Protein AF-A0A497RHD8-F1 (afdb_monomer_lite)

Sequence (273 aa):
MISQTGIVAVPSSADAWTTINTFTVPADVKRISKVKFSIAADFGTSATSIRVAPIFRLLGSGLLEQSPHEYLGNFGGLSAVTAGAGVVQDNVIEYDVDIPVQTGGTIDAQVNTLDEAITAGTVRCELEFDEEAPKAKNSMSQYTDAALDTTADRWSTIGTVTVPRAGEGKSPSRIRELVIGVAPDQGTSAVSLRVGARVRLSGSGLTRSGALEFLAASAGNEIVTDGVLVYSNLTKKHKVNIPVNAGGQILIEQRVDVETPTAGTIAAGLLYE

Secondary structure (DSSP, 8-state):
-EEEEEEEE--SSTT--EEEEEEEPPTT--EEEEEEEEEEE---SS---EEE-EEEEEESTTB-SPSPBEEE---EEEPPP-TT--------EEEEEEEEB-TT-EEEEEEEESS---SSEEEEEEEEEESSPPPSS---EEEEEEEPPSSBT--EEEEEEEPPPPSSSPPP-EEEEEEEEEEEPPPSS------EEEEEEESTTBSSSS-EEEE---------STT-------EEEEEEEEEB-TT-EEEEEEEEEES--SSEEEEEEEEE-

Foldseek 3Di:
DDKDKFKDKFDQDAPDKDWRDKDAAAPLFWWFFKKKKWKFADADQDFDKAWFWKKKAKDWDFFPFDDDAIDTDFGKIDTHDHPPDDDRPRRMDMDGFQTTTDHRIIMTMIMHTHPDRRNTIMMMMMTDTDNDHRDQWHFYKDKFKDKADLDAPDKDFSDKDFQADDDVGDGFFWFFKKKKAKTFDDDPDDDFAFWKKKKKKDWQFFPDDDIDIDTWQTFDGDDPDPSTGDMDRRMDMDGDGTTGDHRIMITMIMHTHDGRGPIIMMMMMTTTD

Radius of gyration: 18.91 Å; chains: 1; bounding box: 46×52×47 Å

Structure (mmCIF, N/CA/C/O backbone):
data_AF-A0A497RHD8-F1
#
_entry.id   AF-A0A497RHD8-F1
#
loop_
_atom_site.group_PDB
_atom_site.id
_atom_site.type_symbol
_atom_site.label_atom_id
_atom_site.label_alt_id
_atom_site.label_comp_id
_atom_site.label_asym_id
_atom_site.label_entity_id
_atom_site.label_seq_id
_atom_site.pdbx_PDB_ins_code
_atom_site.Cartn_x
_atom_site.Cartn_y
_atom_site.Cartn_z
_atom_site.occupancy
_atom_site.B_iso_or_equiv
_atom_site.auth_seq_id
_atom_site.auth_comp_id
_atom_site.auth_asym_id
_atom_site.auth_atom_id
_atom_site.pdbx_PDB_model_num
ATOM 1 N N . MET A 1 1 ? -1.098 -11.907 21.955 1.00 83.38 1 MET A N 1
ATOM 2 C CA . MET A 1 1 ? -0.810 -11.666 20.524 1.00 83.38 1 MET A CA 1
ATOM 3 C C . MET A 1 1 ? -1.102 -12.952 19.776 1.00 83.38 1 MET A C 1
ATOM 5 O O . MET A 1 1 ? -0.588 -13.991 20.174 1.00 83.38 1 MET A O 1
ATOM 9 N N . ILE A 1 2 ? -1.968 -12.890 18.768 1.00 92.62 2 ILE A N 1
ATOM 10 C CA . ILE A 1 2 ? -2.383 -14.026 17.934 1.00 92.62 2 ILE A CA 1
ATOM 11 C C . ILE A 1 2 ? -1.920 -13.731 16.508 1.00 92.62 2 ILE A C 1
ATOM 13 O O . ILE A 1 2 ? -2.148 -12.629 16.031 1.00 92.62 2 ILE A O 1
ATOM 17 N N . SER A 1 3 ? -1.287 -14.684 15.826 1.00 94.38 3 SER A N 1
ATOM 18 C CA . SER A 1 3 ? -0.874 -14.527 14.425 1.00 94.38 3 SER A CA 1
ATOM 19 C C . SER A 1 3 ? -1.603 -15.540 13.549 1.00 94.38 3 SER A C 1
ATOM 21 O O . SER A 1 3 ? -1.718 -16.712 13.915 1.00 94.38 3 SER A O 1
ATOM 23 N N . GLN A 1 4 ? -2.120 -15.086 12.408 1.00 96.12 4 GLN A N 1
ATOM 24 C CA . GLN A 1 4 ? -2.689 -15.942 11.369 1.00 96.12 4 GLN A CA 1
ATOM 25 C C . GLN A 1 4 ? -1.929 -15.730 10.064 1.00 96.12 4 GLN A C 1
ATOM 27 O O . GLN A 1 4 ? -1.615 -14.600 9.701 1.00 96.12 4 GLN A O 1
ATOM 32 N N . THR A 1 5 ? -1.648 -16.816 9.344 1.00 95.25 5 THR A N 1
ATOM 33 C CA . THR A 1 5 ? -0.918 -16.787 8.070 1.00 95.25 5 THR A CA 1
ATOM 34 C C . THR A 1 5 ? -1.742 -17.437 6.966 1.00 95.25 5 THR A C 1
ATOM 36 O O . THR A 1 5 ? -2.296 -18.517 7.152 1.00 95.25 5 THR A O 1
ATOM 39 N N . GLY A 1 6 ? -1.807 -16.768 5.821 1.00 92.56 6 GLY A N 1
ATOM 40 C CA . GLY A 1 6 ? -2.361 -17.270 4.572 1.00 92.56 6 GLY A CA 1
ATOM 41 C C . GLY A 1 6 ? -1.262 -17.377 3.522 1.00 92.56 6 GLY A C 1
ATOM 42 O O . GLY A 1 6 ? -0.376 -16.521 3.475 1.00 92.56 6 GLY A O 1
ATOM 43 N N . ILE A 1 7 ? -1.312 -18.425 2.702 1.00 89.94 7 ILE A N 1
ATOM 44 C CA . ILE A 1 7 ? -0.356 -18.665 1.618 1.00 89.94 7 ILE A CA 1
ATOM 45 C C . ILE A 1 7 ? -1.139 -19.103 0.383 1.00 89.94 7 ILE A C 1
ATOM 47 O O . ILE A 1 7 ? -1.980 -19.997 0.474 1.00 89.94 7 ILE A O 1
ATOM 51 N N . VAL A 1 8 ? -0.842 -18.495 -0.761 1.00 87.50 8 VAL A N 1
ATOM 52 C CA . VAL A 1 8 ? -1.426 -18.845 -2.061 1.00 87.50 8 VAL A CA 1
ATOM 53 C C . VAL A 1 8 ? -0.346 -18.853 -3.138 1.00 87.50 8 VAL A C 1
ATOM 55 O O . VAL A 1 8 ? 0.722 -18.269 -2.952 1.00 87.50 8 VAL A O 1
ATOM 58 N N . ALA A 1 9 ? -0.631 -19.477 -4.278 1.00 81.94 9 ALA A N 1
ATOM 59 C CA . ALA A 1 9 ? 0.154 -19.256 -5.486 1.00 81.94 9 ALA A CA 1
ATOM 60 C C . ALA A 1 9 ? 0.017 -17.798 -5.970 1.00 81.94 9 ALA A C 1
ATOM 62 O O . ALA A 1 9 ? -1.058 -17.207 -5.852 1.00 81.94 9 ALA A O 1
ATOM 63 N N . VAL A 1 10 ? 1.086 -17.213 -6.516 1.00 74.31 10 VAL A N 1
ATOM 64 C CA . VAL A 1 10 ? 1.047 -15.845 -7.069 1.00 74.31 10 VAL A CA 1
ATOM 65 C C . VAL A 1 10 ? -0.015 -15.739 -8.183 1.00 74.31 10 VAL A C 1
ATOM 67 O O . VAL A 1 10 ? -0.203 -16.708 -8.922 1.00 74.31 10 VAL A O 1
ATOM 70 N N . PRO A 1 11 ? -0.705 -14.585 -8.334 1.00 73.38 11 PRO A N 1
ATOM 71 C CA . PRO A 1 11 ? -1.545 -14.296 -9.493 1.00 73.38 11 PRO A CA 1
ATOM 72 C C . PRO A 1 11 ? -0.923 -14.709 -10.834 1.00 73.38 11 PRO A C 1
ATOM 74 O O . PRO A 1 11 ? 0.201 -14.330 -11.162 1.00 73.38 11 PRO A O 1
ATOM 77 N N . SER A 1 12 ? -1.702 -15.423 -11.650 1.00 70.00 12 SER A N 1
ATOM 78 C CA . SER A 1 12 ? -1.296 -15.864 -12.993 1.00 70.00 12 SER A CA 1
ATOM 79 C C . SER A 1 12 ? -1.375 -14.765 -14.061 1.00 70.00 12 SER A C 1
ATOM 81 O O . SER A 1 12 ? -1.092 -15.021 -15.228 1.00 70.00 12 SER A O 1
ATOM 83 N N . SER A 1 13 ? -1.809 -13.559 -13.694 1.00 77.44 13 SER A N 1
ATOM 84 C CA . SER A 1 13 ? -1.923 -12.400 -14.579 1.00 77.44 13 SER A CA 1
ATOM 85 C C . SER A 1 13 ? -1.585 -11.126 -13.814 1.00 77.44 13 SER A C 1
ATOM 87 O O . SER A 1 13 ? -2.033 -10.969 -12.677 1.00 77.44 13 SER A O 1
ATOM 89 N N . ALA A 1 14 ? -0.849 -10.221 -14.460 1.00 80.00 14 ALA A N 1
ATOM 90 C CA . ALA A 1 14 ? -0.673 -8.862 -13.966 1.00 80.00 14 ALA A CA 1
ATOM 91 C C . ALA A 1 14 ? -2.019 -8.119 -13.921 1.00 80.00 14 ALA A C 1
ATOM 93 O O . ALA A 1 14 ? -2.972 -8.496 -14.611 1.00 80.00 14 ALA A O 1
ATOM 94 N N . ASP A 1 15 ? -2.093 -7.090 -13.084 1.00 83.88 15 ASP A N 1
ATOM 95 C CA . ASP A 1 15 ? -3.253 -6.211 -12.901 1.00 83.88 15 ASP A CA 1
ATOM 96 C C . ASP A 1 15 ? -4.555 -6.922 -12.491 1.00 83.88 15 ASP A C 1
ATOM 98 O O . ASP A 1 15 ? -5.664 -6.429 -12.719 1.00 83.88 15 ASP A O 1
ATOM 102 N N . ALA A 1 16 ? -4.437 -8.079 -11.835 1.00 85.31 16 ALA A N 1
ATOM 103 C CA . ALA A 1 16 ? -5.561 -8.852 -11.333 1.00 85.31 16 ALA A CA 1
ATOM 104 C C . ALA A 1 16 ? -5.440 -9.134 -9.831 1.00 85.31 16 ALA A C 1
ATOM 106 O O . ALA A 1 16 ? -4.477 -9.732 -9.347 1.00 85.31 16 ALA A O 1
ATOM 107 N N . TRP A 1 17 ? -6.487 -8.772 -9.089 1.00 90.12 17 TRP A N 1
ATOM 108 C CA . TRP A 1 17 ? -6.595 -9.103 -7.672 1.00 90.12 17 TRP A CA 1
ATOM 109 C C . TRP A 1 17 ? -6.857 -10.595 -7.470 1.00 90.12 17 TRP A C 1
ATOM 111 O O . TRP A 1 17 ? -7.861 -11.130 -7.938 1.00 90.12 17 TRP A O 1
ATOM 121 N N . THR A 1 18 ? -5.989 -11.239 -6.697 1.00 90.12 18 THR A N 1
ATOM 122 C CA . THR A 1 18 ? -6.115 -12.635 -6.270 1.00 90.12 18 THR A CA 1
ATOM 123 C C . THR A 1 18 ? -6.234 -12.697 -4.755 1.00 90.12 18 THR A C 1
ATOM 125 O O . THR A 1 18 ? -5.473 -12.044 -4.040 1.00 90.12 18 THR A O 1
ATOM 128 N N . THR A 1 19 ? -7.178 -13.484 -4.243 1.00 93.31 19 THR A N 1
ATOM 129 C CA . THR A 1 19 ? -7.301 -13.717 -2.800 1.00 93.31 19 THR A CA 1
ATOM 130 C C . THR A 1 19 ? -6.167 -14.613 -2.310 1.00 93.31 19 THR A C 1
ATOM 132 O O . THR A 1 19 ? -5.992 -15.722 -2.804 1.00 93.31 19 THR A O 1
ATOM 135 N N . ILE A 1 20 ? -5.423 -14.131 -1.314 1.00 93.31 20 ILE A N 1
ATOM 136 C CA . ILE A 1 20 ? -4.393 -14.885 -0.593 1.00 93.31 20 ILE A CA 1
ATOM 137 C C . ILE A 1 20 ? -5.052 -15.838 0.393 1.00 93.31 20 ILE A C 1
ATOM 139 O O . ILE A 1 20 ? -4.749 -17.025 0.424 1.00 93.31 20 ILE A O 1
ATOM 143 N N . ASN A 1 21 ? -5.934 -15.295 1.230 1.00 95.88 21 ASN A N 1
ATOM 144 C CA . ASN A 1 21 ? -6.685 -16.046 2.221 1.00 95.88 21 ASN A CA 1
ATOM 145 C C . ASN A 1 21 ? -7.861 -15.213 2.742 1.00 95.88 21 ASN A C 1
ATOM 147 O O . ASN A 1 21 ? -7.828 -13.981 2.688 1.00 95.88 21 ASN A O 1
ATOM 151 N N . THR A 1 22 ? -8.841 -15.901 3.320 1.00 96.56 22 THR A N 1
ATOM 152 C CA . THR A 1 22 ? -9.890 -15.302 4.144 1.00 96.56 22 THR A CA 1
ATOM 153 C C . THR A 1 22 ? -9.617 -15.657 5.601 1.00 96.56 22 THR A C 1
ATOM 155 O O . THR A 1 22 ? -9.716 -16.811 6.019 1.00 96.56 22 THR A O 1
ATOM 158 N N . PHE A 1 23 ? -9.255 -14.655 6.389 1.00 96.50 23 PHE A N 1
ATOM 159 C CA . PHE A 1 23 ? -8.988 -14.778 7.814 1.00 96.50 23 PHE A CA 1
ATOM 160 C C . PHE A 1 23 ? -10.274 -14.581 8.613 1.00 96.50 23 PHE A C 1
ATOM 162 O O . PHE A 1 23 ? -11.086 -13.716 8.294 1.00 96.50 23 PHE A O 1
ATOM 169 N N . THR A 1 24 ? -10.455 -15.359 9.678 1.00 97.00 24 THR A N 1
ATOM 170 C CA . THR A 1 24 ? -11.535 -15.125 10.648 1.00 97.00 24 THR A CA 1
ATOM 171 C C . THR A 1 24 ? -10.953 -14.407 11.852 1.00 97.00 24 THR A C 1
ATOM 173 O O . THR A 1 24 ? -9.987 -14.900 12.441 1.00 97.00 24 THR A O 1
ATOM 176 N N . VAL A 1 25 ? -11.543 -13.271 12.232 1.00 96.38 25 VAL A N 1
ATOM 177 C CA . VAL A 1 25 ? -11.104 -12.500 13.400 1.00 96.38 25 VAL A CA 1
ATOM 178 C C . VAL A 1 25 ? -11.300 -13.352 14.663 1.00 96.38 25 VAL A C 1
ATOM 180 O O . VAL A 1 25 ? -12.443 -13.724 14.959 1.00 96.38 25 VAL A O 1
ATOM 183 N N . PRO A 1 26 ? -10.220 -13.671 15.407 1.00 94.94 26 PRO A N 1
ATOM 184 C CA . PRO A 1 26 ? -10.304 -14.464 16.630 1.00 94.94 26 PRO A CA 1
ATOM 185 C C . PRO A 1 26 ? -11.241 -13.871 17.692 1.00 94.94 26 PRO A C 1
ATOM 187 O O . PRO A 1 26 ? -11.591 -12.688 17.667 1.00 94.94 26 PRO A O 1
ATOM 190 N N . ALA A 1 27 ? -11.611 -14.694 18.673 1.00 93.81 27 ALA A N 1
ATOM 191 C CA . ALA A 1 27 ? -12.204 -14.191 19.908 1.00 93.81 27 ALA A CA 1
ATOM 192 C C . ALA A 1 27 ? -11.210 -13.294 20.667 1.00 93.81 27 ALA A C 1
ATOM 194 O O . ALA A 1 27 ? -9.997 -13.438 20.514 1.00 93.81 27 ALA A O 1
ATOM 195 N N . ASP A 1 28 ? -11.743 -12.369 21.466 1.00 90.62 28 ASP A N 1
ATOM 196 C CA . ASP A 1 28 ? -11.016 -11.524 22.427 1.00 90.62 28 ASP A CA 1
ATOM 197 C C . ASP A 1 28 ? -9.972 -10.541 21.854 1.00 90.62 28 ASP A C 1
ATOM 199 O O . ASP A 1 28 ? -9.417 -9.732 22.599 1.00 90.62 28 ASP A O 1
ATOM 203 N N . VAL A 1 29 ? -9.759 -10.509 20.535 1.00 94.56 29 VAL A N 1
ATOM 204 C CA . VAL A 1 29 ? -8.912 -9.499 19.880 1.00 94.56 29 VAL A CA 1
ATOM 205 C C . VAL A 1 29 ? -9.701 -8.239 19.537 1.00 94.56 29 VAL A C 1
ATOM 207 O O . VAL A 1 29 ? -10.896 -8.292 19.249 1.00 94.56 29 VAL A O 1
ATOM 210 N N . LYS A 1 30 ? -9.021 -7.091 19.542 1.00 93.12 30 LYS A N 1
ATOM 211 C CA . LYS A 1 30 ? -9.637 -5.779 19.277 1.00 93.12 30 LYS A CA 1
ATOM 212 C C . LYS A 1 30 ? -9.058 -5.063 18.067 1.00 93.12 30 LYS A C 1
ATOM 214 O O . LYS A 1 30 ? -9.717 -4.176 17.521 1.00 93.12 30 LYS A O 1
ATOM 219 N N . ARG A 1 31 ? -7.852 -5.437 17.632 1.00 93.94 31 ARG A N 1
ATOM 220 C CA . ARG A 1 31 ? -7.208 -4.844 16.458 1.00 93.94 31 ARG A CA 1
ATOM 221 C C . ARG A 1 31 ? -6.256 -5.791 15.740 1.00 93.94 31 ARG A C 1
ATOM 223 O O . ARG A 1 31 ? -5.789 -6.773 16.318 1.00 93.94 31 ARG A O 1
ATOM 230 N N . ILE A 1 32 ? -5.914 -5.417 14.510 1.00 95.06 32 ILE A N 1
ATOM 231 C CA . ILE A 1 32 ? -4.685 -5.832 13.828 1.00 95.06 32 ILE A CA 1
ATOM 232 C C . ILE A 1 32 ? -3.593 -4.837 14.224 1.00 95.06 32 ILE A C 1
ATOM 234 O O . ILE A 1 32 ? -3.778 -3.628 14.062 1.00 95.06 32 ILE A O 1
ATOM 238 N N . SER A 1 33 ? -2.469 -5.333 14.733 1.00 94.62 33 SER A N 1
ATOM 239 C CA . SER A 1 33 ? -1.319 -4.522 15.151 1.00 94.62 33 SER A CA 1
ATOM 240 C C . SER A 1 33 ? -0.177 -4.531 14.138 1.00 94.62 33 SER A C 1
ATOM 242 O O . SER A 1 33 ? 0.621 -3.592 14.071 1.00 94.62 33 SER A O 1
ATOM 244 N N . LYS A 1 34 ? -0.108 -5.573 13.308 1.00 95.62 34 LYS A N 1
ATOM 245 C CA . LYS A 1 34 ? 0.869 -5.674 12.230 1.00 95.62 34 LYS A CA 1
ATOM 246 C C . LYS A 1 34 ? 0.313 -6.470 11.063 1.00 95.62 34 LYS A C 1
ATOM 248 O O . LYS A 1 34 ? -0.384 -7.467 11.248 1.00 95.62 34 LYS A O 1
ATOM 253 N N . VAL A 1 35 ? 0.680 -6.046 9.860 1.00 95.31 35 VAL A N 1
ATOM 254 C CA . VAL A 1 35 ? 0.488 -6.828 8.638 1.00 95.31 35 VAL A CA 1
ATOM 255 C C . VAL A 1 35 ? 1.844 -7.081 8.004 1.00 95.31 35 VAL A C 1
ATOM 257 O O . VAL A 1 35 ? 2.676 -6.172 7.910 1.00 95.31 35 VAL A O 1
ATOM 260 N N . LYS A 1 36 ? 2.089 -8.325 7.604 1.00 94.88 36 LYS A N 1
ATOM 261 C CA . LYS A 1 36 ? 3.307 -8.716 6.899 1.00 94.88 36 LYS A CA 1
ATOM 262 C C . LYS A 1 36 ? 2.937 -9.356 5.583 1.00 94.88 36 LYS A C 1
ATOM 264 O O . LYS A 1 36 ? 2.031 -10.188 5.519 1.00 94.88 36 LYS A O 1
ATOM 269 N N . PHE A 1 37 ? 3.679 -8.997 4.554 1.00 91.31 37 PHE A N 1
ATOM 270 C CA . PHE A 1 37 ? 3.514 -9.570 3.235 1.00 91.31 37 PHE A CA 1
ATOM 271 C C . PHE A 1 37 ? 4.855 -10.050 2.719 1.00 91.31 37 PHE A C 1
ATOM 273 O O . PHE A 1 37 ? 5.870 -9.378 2.904 1.00 91.31 37 PHE A O 1
ATOM 280 N N . SER A 1 38 ? 4.857 -11.195 2.053 1.00 86.19 38 SER A N 1
ATOM 281 C CA . SER A 1 38 ? 6.003 -11.636 1.272 1.00 86.19 38 SER A CA 1
ATOM 282 C C . SER A 1 38 ? 5.547 -12.256 -0.034 1.00 86.19 38 SER A C 1
ATOM 284 O O . SER A 1 38 ? 4.421 -12.738 -0.180 1.00 86.19 38 SER A O 1
ATOM 286 N N . ILE A 1 39 ? 6.441 -12.188 -1.007 1.00 80.69 39 ILE A N 1
ATOM 287 C CA . ILE A 1 39 ? 6.303 -12.843 -2.292 1.00 80.69 39 ILE A CA 1
ATOM 288 C C . ILE A 1 39 ? 7.612 -13.567 -2.565 1.00 80.69 39 ILE A C 1
ATOM 290 O O . ILE A 1 39 ? 8.694 -13.010 -2.371 1.00 80.69 39 ILE A O 1
ATOM 294 N N . ALA A 1 40 ? 7.495 -14.807 -3.004 1.00 76.88 40 ALA A N 1
ATOM 295 C CA . ALA A 1 40 ? 8.596 -15.620 -3.470 1.00 76.88 40 ALA A CA 1
ATOM 296 C C . ALA A 1 40 ? 8.207 -16.194 -4.832 1.00 76.88 40 ALA A C 1
ATOM 298 O O . ALA A 1 40 ? 7.066 -16.603 -5.029 1.00 76.88 40 ALA A O 1
ATOM 299 N N . ALA A 1 41 ? 9.137 -16.213 -5.780 1.00 70.00 41 ALA A N 1
ATOM 300 C CA . ALA A 1 41 ? 8.947 -16.921 -7.038 1.00 70.00 41 ALA A CA 1
ATOM 301 C C . ALA A 1 41 ? 9.411 -18.373 -6.873 1.00 70.00 41 ALA A C 1
ATOM 303 O O . ALA A 1 41 ? 10.445 -18.628 -6.253 1.00 70.00 41 ALA A O 1
ATOM 304 N N . ASP A 1 42 ? 8.655 -19.311 -7.437 1.00 63.72 42 ASP A N 1
ATOM 305 C CA . ASP A 1 42 ? 9.053 -20.706 -7.542 1.00 63.72 42 ASP A CA 1
ATOM 306 C C . ASP A 1 42 ? 9.988 -20.811 -8.739 1.00 63.72 42 ASP A C 1
ATOM 308 O O . ASP A 1 42 ? 9.654 -20.438 -9.867 1.00 63.72 42 ASP A O 1
ATOM 312 N N . PHE A 1 43 ? 11.184 -21.325 -8.500 1.00 56.09 43 PHE A N 1
ATOM 313 C CA . PHE A 1 43 ? 12.195 -21.398 -9.539 1.00 56.09 43 PHE A CA 1
ATOM 314 C C . PHE A 1 43 ? 12.016 -22.681 -10.359 1.00 56.09 43 PHE A C 1
ATOM 316 O O . PHE A 1 43 ? 12.343 -23.781 -9.913 1.00 56.09 43 PHE A O 1
ATOM 323 N N . GLY A 1 44 ? 11.482 -22.536 -11.574 1.00 50.72 44 GLY A N 1
ATOM 324 C CA . GLY A 1 44 ? 11.541 -23.565 -12.614 1.00 50.72 44 GLY A CA 1
ATOM 325 C C . GLY A 1 44 ? 12.954 -23.725 -13.197 1.00 50.72 44 GLY A C 1
ATOM 326 O O . GLY A 1 44 ? 13.860 -22.948 -12.915 1.00 50.72 44 GLY A O 1
ATOM 327 N N . THR A 1 45 ? 13.158 -24.731 -14.052 1.00 45.09 45 THR A N 1
ATOM 328 C CA . THR A 1 45 ? 14.468 -25.081 -14.645 1.00 45.09 45 THR A CA 1
ATOM 329 C C . THR A 1 45 ? 15.040 -24.053 -15.634 1.00 45.09 45 THR A C 1
ATOM 331 O O . THR A 1 45 ? 16.133 -24.263 -16.157 1.00 45.09 45 THR A O 1
ATOM 334 N N . SER A 1 46 ? 14.322 -22.970 -15.936 1.00 49.66 46 SER A N 1
ATOM 335 C CA . SER A 1 46 ? 14.756 -21.913 -16.852 1.00 49.66 46 SER A CA 1
ATOM 336 C C . SER A 1 46 ? 15.183 -20.670 -16.078 1.00 49.66 46 SER A C 1
ATOM 338 O O . SER A 1 46 ? 14.398 -20.112 -15.316 1.00 49.66 46 SER A O 1
ATOM 340 N N . ALA A 1 47 ? 16.419 -20.223 -16.303 1.00 49.22 47 ALA A N 1
ATOM 341 C CA . ALA A 1 47 ? 16.952 -18.982 -15.757 1.00 49.22 47 ALA A CA 1
ATOM 342 C C . ALA A 1 47 ? 16.256 -17.772 -16.400 1.00 49.22 47 ALA A C 1
ATOM 344 O O . ALA A 1 47 ? 16.722 -17.228 -17.398 1.00 49.22 47 ALA A O 1
ATOM 345 N N . THR A 1 48 ? 15.113 -17.381 -15.851 1.00 54.28 48 THR A N 1
ATOM 346 C CA . THR A 1 48 ? 14.419 -16.141 -16.200 1.00 54.28 48 THR A CA 1
ATOM 347 C C . THR A 1 48 ? 14.381 -15.250 -14.972 1.00 54.28 48 THR A C 1
ATOM 349 O O . THR A 1 48 ? 13.937 -15.674 -13.905 1.00 54.28 48 THR A O 1
ATOM 352 N N . SER A 1 49 ? 14.873 -14.026 -15.120 1.00 58.00 49 SER A N 1
ATOM 353 C CA . SER A 1 49 ? 14.579 -12.924 -14.212 1.00 58.00 49 SER A CA 1
ATOM 354 C C . SER A 1 49 ? 13.069 -12.717 -14.130 1.00 58.00 49 SER A C 1
ATOM 356 O O . SER A 1 49 ? 12.389 -12.773 -15.150 1.00 58.00 49 SER A O 1
ATOM 358 N N . ILE A 1 50 ? 12.547 -12.495 -12.925 1.00 63.28 50 ILE A N 1
ATOM 359 C CA . ILE A 1 50 ? 11.130 -12.177 -12.707 1.00 63.28 50 ILE A CA 1
ATOM 360 C C . ILE A 1 50 ? 11.060 -10.830 -12.008 1.00 63.28 50 ILE A C 1
ATOM 362 O O . ILE A 1 50 ? 11.746 -10.630 -11.009 1.00 63.28 50 ILE A O 1
ATOM 366 N N . ARG A 1 51 ? 10.236 -9.908 -12.497 1.00 72.44 51 ARG A N 1
ATOM 367 C CA . ARG A 1 51 ? 9.993 -8.615 -11.853 1.00 72.44 51 ARG A CA 1
ATOM 368 C C . ARG A 1 51 ? 8.733 -8.679 -11.014 1.00 72.44 51 ARG A C 1
ATOM 370 O O . ARG A 1 51 ? 7.746 -9.312 -11.376 1.00 72.44 51 ARG A O 1
ATOM 377 N N . VAL A 1 52 ? 8.776 -8.031 -9.858 1.00 76.94 52 VAL A N 1
ATOM 378 C CA . VAL A 1 52 ? 7.655 -7.994 -8.929 1.00 76.94 52 VAL A CA 1
ATOM 379 C C . VAL A 1 52 ? 7.373 -6.565 -8.503 1.00 76.94 52 VAL A C 1
ATOM 381 O O . VAL A 1 52 ? 8.233 -5.855 -7.984 1.00 76.94 52 VAL A O 1
ATOM 384 N N . ALA A 1 53 ? 6.122 -6.169 -8.697 1.00 87.25 53 ALA A N 1
ATOM 385 C CA . ALA A 1 53 ? 5.533 -4.943 -8.182 1.00 87.25 53 ALA A CA 1
ATOM 386 C C . ALA A 1 53 ? 4.243 -5.321 -7.436 1.00 87.25 53 ALA A C 1
ATOM 388 O O . ALA A 1 53 ? 3.147 -5.129 -7.969 1.00 87.25 53 ALA A O 1
ATOM 389 N N . PRO A 1 54 ? 4.342 -5.969 -6.257 1.00 89.25 54 PRO A N 1
ATOM 390 C CA . PRO A 1 54 ? 3.173 -6.499 -5.578 1.00 89.25 54 PRO A CA 1
ATOM 391 C C . PRO A 1 54 ? 2.445 -5.378 -4.846 1.00 89.25 54 PRO A C 1
ATOM 393 O O . PRO A 1 54 ? 3.075 -4.569 -4.166 1.00 89.25 54 PRO A O 1
ATOM 396 N N . ILE A 1 55 ? 1.121 -5.382 -4.905 1.00 93.56 55 ILE A N 1
ATOM 397 C CA . ILE A 1 55 ? 0.256 -4.571 -4.057 1.00 93.56 55 ILE A CA 1
ATOM 398 C C . ILE A 1 55 ? -0.661 -5.501 -3.284 1.00 93.56 55 ILE A C 1
ATOM 400 O O . ILE A 1 55 ? -1.230 -6.438 -3.837 1.00 93.56 55 ILE A O 1
ATOM 404 N N . PHE A 1 56 ? -0.821 -5.221 -2.002 1.00 94.81 56 PHE A N 1
ATOM 405 C CA . PHE A 1 56 ? -1.668 -5.972 -1.097 1.00 94.81 56 PHE A CA 1
ATOM 406 C C . PHE A 1 56 ? -2.845 -5.124 -0.664 1.00 94.81 56 PHE A C 1
ATOM 408 O O . PHE A 1 56 ? -2.702 -3.918 -0.479 1.00 94.81 56 PHE A O 1
ATOM 415 N N . ARG A 1 57 ? -3.996 -5.749 -0.436 1.00 95.25 57 ARG A N 1
ATOM 416 C CA . ARG A 1 57 ? -5.112 -5.077 0.227 1.00 95.25 57 ARG A CA 1
ATOM 417 C C . ARG A 1 57 ? -5.828 -5.981 1.207 1.00 95.25 57 ARG A C 1
ATOM 419 O O . ARG A 1 57 ? -5.891 -7.192 1.002 1.00 95.25 57 ARG A O 1
ATOM 426 N N . LEU A 1 58 ? -6.383 -5.367 2.245 1.00 95.44 58 LEU A N 1
ATOM 427 C CA . LEU A 1 58 ? -7.272 -6.013 3.202 1.00 95.44 58 LEU A CA 1
ATOM 428 C C . LEU A 1 58 ? -8.683 -5.452 3.042 1.00 95.44 58 LEU A C 1
ATOM 430 O O . LEU A 1 58 ? -8.875 -4.237 3.012 1.00 95.44 58 LEU A O 1
ATOM 434 N N . LEU A 1 59 ? -9.662 -6.343 2.941 1.00 93.50 59 LEU A N 1
ATOM 435 C CA . LEU A 1 59 ? -11.083 -6.025 2.813 1.00 93.50 59 LEU A CA 1
ATOM 436 C C . LEU A 1 59 ? -11.890 -6.966 3.713 1.00 93.50 59 LEU A C 1
ATOM 438 O O . LEU A 1 59 ? -11.383 -7.996 4.140 1.00 93.50 59 LEU A O 1
ATOM 442 N N . GLY A 1 60 ? -13.156 -6.654 3.975 1.00 92.75 60 GLY A N 1
ATOM 443 C CA . GLY A 1 60 ? -14.087 -7.601 4.594 1.00 92.75 60 GLY A CA 1
ATOM 444 C C . GLY A 1 60 ? -14.778 -7.085 5.851 1.00 92.75 60 GLY A C 1
ATOM 445 O O . GLY A 1 60 ? -14.492 -6.005 6.357 1.00 92.75 60 GLY A O 1
ATOM 446 N N . SER A 1 61 ? -15.726 -7.887 6.334 1.00 91.38 61 SER A N 1
ATOM 447 C CA . SER A 1 61 ? -16.624 -7.557 7.451 1.00 91.38 61 SER A CA 1
ATOM 448 C C . SER A 1 61 ? -15.938 -7.485 8.817 1.00 91.38 61 SER A C 1
ATOM 450 O O . SER A 1 61 ? -16.494 -6.933 9.760 1.00 91.38 61 SER A O 1
ATOM 452 N N . GLY A 1 62 ? -14.744 -8.064 8.942 1.00 92.81 62 GLY A N 1
ATOM 453 C CA . GLY A 1 62 ? -13.953 -8.041 10.165 1.00 92.81 62 GLY A CA 1
ATOM 454 C C . GLY A 1 62 ? -13.220 -6.725 10.399 1.00 92.81 62 GLY A C 1
ATOM 455 O O . GLY A 1 62 ? -12.753 -6.519 11.513 1.00 92.81 62 GLY A O 1
ATOM 456 N N . LEU A 1 63 ? -13.113 -5.846 9.398 1.00 91.75 63 LEU A N 1
ATOM 457 C CA . LEU A 1 63 ? -12.475 -4.534 9.520 1.00 91.75 63 LEU A CA 1
ATOM 458 C C . LEU A 1 63 ? -13.535 -3.492 9.893 1.00 91.75 63 LEU A C 1
ATOM 460 O O . LEU A 1 63 ? -14.493 -3.289 9.152 1.00 91.75 63 LEU A O 1
ATOM 464 N N . LEU A 1 64 ? -13.370 -2.840 11.046 1.00 88.19 64 LEU A N 1
ATOM 465 C CA . LEU A 1 64 ? -14.297 -1.796 11.510 1.00 88.19 64 LEU A CA 1
ATOM 466 C C . LEU A 1 64 ? -13.959 -0.413 10.943 1.00 88.19 64 LEU A C 1
ATOM 468 O O . LEU A 1 64 ? -14.789 0.494 10.936 1.00 88.19 64 LEU A O 1
ATOM 472 N N . GLU A 1 65 ? -12.722 -0.230 10.492 1.00 83.75 65 GLU A N 1
ATOM 473 C CA . GLU A 1 65 ? -12.321 0.962 9.762 1.00 83.75 65 GLU A CA 1
ATOM 474 C C . GLU A 1 65 ? -12.726 0.837 8.288 1.00 83.75 65 GLU A C 1
ATOM 476 O O . GLU A 1 65 ? -12.720 -0.251 7.713 1.00 83.75 65 GLU A O 1
ATOM 481 N N . GLN A 1 66 ? -13.109 1.956 7.668 1.00 71.94 66 GLN A N 1
ATOM 482 C CA . GLN A 1 66 ? -13.443 1.944 6.248 1.00 71.94 66 GLN A CA 1
ATOM 483 C C . GLN A 1 66 ? -12.203 1.627 5.409 1.00 71.94 66 GLN A C 1
ATOM 485 O O . GLN A 1 66 ? -11.117 2.128 5.672 1.00 71.94 66 GLN A O 1
ATOM 490 N N . SER A 1 67 ? -12.387 0.831 4.355 1.00 75.25 67 SER A N 1
ATOM 491 C CA . SER A 1 67 ? -11.392 0.687 3.293 1.00 75.25 67 SER A CA 1
ATOM 492 C C . SER A 1 67 ? -11.161 2.045 2.615 1.00 75.25 67 SER A C 1
ATOM 494 O O . SER A 1 67 ? -12.110 2.824 2.468 1.00 75.25 67 SER A O 1
ATOM 496 N N . PRO A 1 68 ? -9.933 2.340 2.167 1.00 82.88 68 PRO A N 1
ATOM 497 C CA . PRO A 1 68 ? -8.908 1.371 1.760 1.00 82.88 68 PRO A CA 1
ATOM 498 C C . PRO A 1 68 ? -7.836 1.033 2.814 1.00 82.88 68 PRO A C 1
ATOM 500 O O . PRO A 1 68 ? -7.398 1.875 3.598 1.00 82.88 68 PRO A O 1
ATOM 503 N N . HIS A 1 69 ? -7.389 -0.227 2.768 1.00 93.12 69 HIS A N 1
ATOM 504 C CA . HIS A 1 69 ? -6.207 -0.753 3.458 1.00 93.12 69 HIS A CA 1
ATOM 505 C C . HIS A 1 69 ? -5.284 -1.393 2.421 1.00 93.12 69 HIS A C 1
ATOM 507 O O . HIS A 1 69 ? -5.260 -2.615 2.268 1.00 93.12 69 HIS A O 1
ATOM 513 N N . GLU A 1 70 ? -4.590 -0.557 1.654 1.00 95.19 70 GLU A N 1
ATOM 514 C CA . GLU A 1 70 ? -3.721 -0.973 0.553 1.00 95.19 70 GLU A CA 1
ATOM 515 C C . GLU A 1 70 ? -2.245 -0.740 0.896 1.00 95.19 70 GLU A C 1
ATOM 517 O O . GLU A 1 70 ? -1.874 0.317 1.412 1.00 95.19 70 GLU A O 1
ATOM 522 N N . TYR A 1 71 ? -1.391 -1.722 0.623 1.00 95.38 71 TYR A N 1
ATOM 523 C CA . TYR A 1 71 ? 0.015 -1.738 1.019 1.00 95.38 71 TYR A CA 1
ATOM 524 C C . TYR A 1 71 ? 0.897 -2.119 -0.163 1.00 95.38 71 TYR A C 1
ATOM 526 O O . TYR A 1 71 ? 0.600 -3.062 -0.894 1.00 95.38 71 TYR A O 1
ATOM 534 N N . LEU A 1 72 ? 2.018 -1.421 -0.325 1.00 93.88 72 LEU A N 1
ATOM 535 C CA . LEU A 1 72 ? 3.024 -1.810 -1.309 1.00 93.88 72 LEU A CA 1
ATOM 536 C C . LEU A 1 72 ? 3.790 -3.037 -0.801 1.00 93.88 72 LEU A C 1
ATOM 538 O O . LEU A 1 72 ? 4.130 -3.148 0.372 1.00 93.88 72 LEU A O 1
ATOM 542 N N . GLY A 1 73 ? 4.082 -3.967 -1.695 1.00 90.62 73 GLY A N 1
ATOM 543 C CA . GLY A 1 73 ? 5.034 -5.038 -1.458 1.00 90.62 73 GLY A CA 1
ATOM 544 C C . GLY A 1 73 ? 6.481 -4.560 -1.532 1.00 90.62 73 GLY A C 1
ATOM 545 O O . GLY A 1 73 ? 6.777 -3.382 -1.759 1.00 90.62 73 GLY A O 1
ATOM 546 N N . ASN A 1 74 ? 7.407 -5.504 -1.392 1.00 84.75 74 ASN A N 1
ATOM 547 C CA . ASN A 1 74 ? 8.775 -5.280 -1.841 1.00 84.75 74 ASN A CA 1
ATOM 548 C C . ASN A 1 74 ? 8.807 -5.336 -3.374 1.00 84.75 74 ASN A C 1
ATOM 550 O O . ASN A 1 74 ? 8.472 -6.361 -3.964 1.00 84.75 74 ASN A O 1
ATOM 554 N N . PHE A 1 75 ? 9.180 -4.218 -3.990 1.00 83.12 75 PHE A N 1
ATOM 555 C CA . PHE A 1 75 ? 9.392 -4.085 -5.422 1.00 83.12 75 PHE A CA 1
ATOM 556 C C . PHE A 1 75 ? 10.820 -4.506 -5.751 1.00 83.12 75 PHE A C 1
ATOM 558 O O . PHE A 1 75 ? 11.736 -4.367 -4.932 1.00 83.12 75 PHE A O 1
ATOM 565 N N . GLY A 1 76 ? 11.016 -4.978 -6.971 1.00 72.88 76 GLY A N 1
ATOM 566 C CA . GLY A 1 76 ? 12.325 -5.348 -7.486 1.00 72.88 76 GLY A CA 1
ATOM 567 C C . GLY A 1 76 ? 12.202 -6.538 -8.413 1.00 72.88 76 GLY A C 1
ATOM 568 O O . GLY A 1 76 ? 11.123 -6.823 -8.924 1.00 72.88 76 GLY A O 1
ATOM 569 N N . GLY A 1 77 ? 13.300 -7.252 -8.619 1.00 65.31 77 GLY A N 1
ATOM 570 C CA . GLY A 1 77 ? 13.224 -8.555 -9.258 1.00 65.31 77 GLY A CA 1
ATOM 571 C C . GLY A 1 77 ? 13.613 -9.689 -8.326 1.00 65.31 77 GLY A C 1
ATOM 572 O O . GLY A 1 77 ? 14.123 -9.497 -7.222 1.00 65.31 77 GLY A O 1
ATOM 573 N N . LEU A 1 78 ? 13.329 -10.888 -8.800 1.00 59.47 78 LEU A N 1
ATOM 574 C CA . LEU A 1 78 ? 13.623 -12.166 -8.191 1.00 59.47 78 LEU A CA 1
ATOM 575 C C . LEU A 1 78 ? 14.511 -12.921 -9.186 1.00 59.47 78 LEU A C 1
ATOM 577 O O . LEU A 1 78 ? 14.217 -12.981 -10.382 1.00 59.47 78 LEU A O 1
ATOM 581 N N . SER A 1 79 ? 15.645 -13.432 -8.709 1.00 51.16 79 SER A N 1
ATOM 582 C CA . SER A 1 79 ? 16.645 -14.099 -9.547 1.00 51.16 79 SER A CA 1
ATOM 583 C C . SER A 1 79 ? 16.528 -15.604 -9.408 1.00 51.16 79 SER A C 1
ATOM 585 O O . SER A 1 79 ? 16.452 -16.108 -8.287 1.00 51.16 79 SER A O 1
ATOM 587 N N . ALA A 1 80 ? 16.556 -16.313 -10.536 1.00 45.75 80 ALA A N 1
ATOM 588 C CA . ALA A 1 80 ? 16.711 -17.756 -10.545 1.00 45.75 80 ALA A CA 1
ATOM 589 C C . ALA A 1 80 ? 18.101 -18.121 -10.018 1.00 45.75 80 ALA A C 1
ATOM 591 O O . ALA A 1 80 ? 19.118 -17.774 -10.618 1.00 45.75 80 ALA A O 1
ATOM 592 N N . VAL A 1 81 ? 18.156 -18.853 -8.909 1.00 44.56 81 VAL A N 1
ATOM 593 C CA . VAL A 1 81 ? 19.394 -19.533 -8.531 1.00 44.56 81 VAL A CA 1
ATOM 594 C C . VAL A 1 81 ? 19.495 -20.807 -9.365 1.00 44.56 81 VAL A C 1
ATOM 596 O O . VAL A 1 81 ? 18.495 -21.489 -9.591 1.00 44.56 81 VAL A O 1
ATOM 599 N N . THR A 1 82 ? 20.697 -21.132 -9.842 1.00 43.41 82 THR A N 1
ATOM 600 C CA . THR A 1 82 ? 20.995 -22.382 -10.551 1.00 43.41 82 THR A CA 1
ATOM 601 C C . THR A 1 82 ? 20.330 -23.573 -9.855 1.00 43.41 82 THR A C 1
ATOM 603 O O . THR A 1 82 ? 20.365 -23.670 -8.624 1.00 43.41 82 THR A O 1
ATOM 606 N N . ALA A 1 83 ? 19.733 -24.483 -10.634 1.00 39.91 83 ALA A N 1
ATOM 607 C CA . ALA A 1 83 ? 19.080 -25.684 -10.118 1.00 39.91 83 ALA A CA 1
ATOM 608 C C . ALA A 1 83 ? 19.937 -26.360 -9.028 1.00 39.91 83 ALA A C 1
ATOM 610 O O . ALA A 1 83 ? 21.083 -26.735 -9.276 1.00 39.91 83 ALA A O 1
ATOM 611 N N . GLY A 1 84 ? 19.385 -26.489 -7.818 1.00 39.00 84 GLY A N 1
ATOM 612 C CA . GLY A 1 84 ? 20.069 -27.087 -6.664 1.00 39.00 84 GLY A CA 1
ATOM 613 C C . GLY A 1 84 ? 20.484 -26.117 -5.553 1.00 39.00 84 GLY A C 1
ATOM 614 O O . GLY A 1 84 ? 20.889 -26.580 -4.489 1.00 39.00 84 GLY A O 1
ATOM 615 N N . ALA A 1 85 ? 20.334 -24.804 -5.731 1.00 39.59 85 ALA A N 1
ATOM 616 C CA . ALA A 1 85 ? 20.538 -23.827 -4.664 1.00 39.59 85 ALA A CA 1
ATOM 617 C C . ALA A 1 85 ? 19.193 -23.226 -4.228 1.00 39.59 85 ALA A C 1
ATOM 619 O O . ALA A 1 85 ? 18.702 -22.249 -4.782 1.00 39.59 85 ALA A O 1
ATOM 620 N N . GLY A 1 86 ? 18.563 -23.850 -3.232 1.00 35.59 86 GLY A N 1
ATOM 621 C CA . GLY A 1 86 ? 17.331 -23.339 -2.639 1.00 35.59 86 GLY A CA 1
ATOM 622 C C . GLY A 1 86 ? 17.608 -22.081 -1.823 1.00 35.59 86 GLY A C 1
ATOM 623 O O . GLY A 1 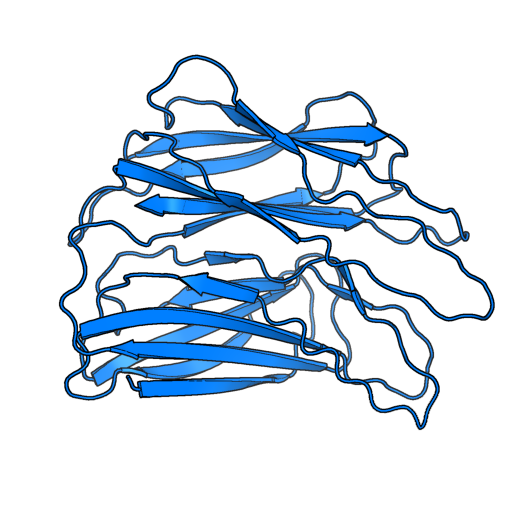86 ? 18.010 -22.179 -0.667 1.00 35.59 86 GLY A O 1
ATOM 624 N N . VAL A 1 87 ? 17.376 -20.906 -2.404 1.00 40.94 87 VAL A N 1
ATOM 625 C CA . VAL A 1 87 ? 17.246 -19.666 -1.635 1.00 40.94 87 VAL A CA 1
ATOM 626 C C . VAL A 1 87 ? 15.880 -19.069 -1.938 1.00 40.94 87 VAL A C 1
ATOM 628 O O . VAL A 1 87 ? 15.697 -18.339 -2.906 1.00 40.94 87 VAL A O 1
ATOM 631 N N . VAL A 1 88 ? 14.909 -19.391 -1.086 1.00 42.59 88 VAL A N 1
ATOM 632 C CA . VAL A 1 88 ? 13.670 -18.620 -0.979 1.00 42.59 88 VAL A CA 1
ATOM 633 C C . VAL A 1 88 ? 14.055 -17.315 -0.288 1.00 42.59 88 VAL A C 1
ATOM 635 O O . VAL A 1 88 ? 14.193 -17.276 0.935 1.00 42.59 88 VAL A O 1
ATOM 638 N N . GLN A 1 89 ? 14.318 -16.252 -1.052 1.00 52.38 89 GLN A N 1
ATOM 639 C CA . GLN A 1 89 ? 14.363 -14.914 -0.464 1.00 52.38 89 GLN A CA 1
ATOM 640 C C . GLN A 1 89 ? 12.928 -14.481 -0.205 1.00 52.38 89 GLN A C 1
ATOM 642 O O . GLN A 1 89 ? 12.289 -13.839 -1.034 1.00 52.38 89 GLN A O 1
ATOM 647 N N . ASP A 1 90 ? 12.419 -14.879 0.956 1.00 57.31 90 ASP A N 1
ATOM 648 C CA . ASP A 1 90 ? 11.159 -14.380 1.481 1.00 57.31 90 ASP A CA 1
ATOM 649 C C . ASP A 1 90 ? 11.386 -12.904 1.853 1.00 57.31 90 ASP A C 1
ATOM 651 O O . ASP A 1 90 ? 11.800 -12.559 2.962 1.00 57.31 90 ASP A O 1
ATOM 655 N N . ASN A 1 91 ? 11.224 -12.013 0.873 1.00 71.00 91 ASN A N 1
ATOM 656 C CA . ASN A 1 91 ? 11.372 -10.576 1.063 1.00 71.00 91 ASN A CA 1
ATOM 657 C C . ASN A 1 91 ? 10.136 -10.061 1.802 1.00 71.00 91 ASN A C 1
ATOM 659 O O . ASN A 1 91 ? 9.201 -9.537 1.194 1.00 71.00 91 ASN A O 1
ATOM 663 N N . VAL A 1 92 ? 10.130 -10.228 3.125 1.00 83.56 92 VAL A N 1
ATOM 664 C CA . VAL A 1 92 ? 9.045 -9.775 3.996 1.00 83.56 92 VAL A CA 1
ATOM 665 C C . VAL A 1 92 ? 9.065 -8.251 4.098 1.00 83.56 92 VAL A C 1
ATOM 667 O O . VAL A 1 92 ? 10.089 -7.644 4.420 1.00 83.56 92 VAL A O 1
ATOM 670 N N . ILE A 1 93 ? 7.923 -7.619 3.845 1.00 88.69 93 ILE A N 1
ATOM 671 C CA . ILE A 1 93 ? 7.663 -6.228 4.207 1.00 88.69 93 ILE A CA 1
ATOM 672 C C . ILE A 1 93 ? 6.646 -6.195 5.344 1.00 88.69 93 ILE A C 1
ATOM 674 O O . ILE A 1 93 ? 5.612 -6.860 5.294 1.00 88.69 93 ILE A O 1
ATOM 678 N N . GLU A 1 94 ? 6.951 -5.424 6.384 1.00 94.38 94 GLU A N 1
ATOM 679 C CA . GLU A 1 94 ? 6.104 -5.305 7.570 1.00 94.38 94 GLU A CA 1
ATOM 680 C C . GLU A 1 94 ? 5.535 -3.899 7.696 1.00 94.38 94 GLU A C 1
ATOM 682 O O . GLU A 1 94 ? 6.239 -2.911 7.465 1.00 94.38 94 GLU A O 1
ATOM 687 N N . TYR A 1 95 ? 4.284 -3.807 8.126 1.00 93.94 95 TYR A N 1
ATOM 688 C CA . TYR A 1 95 ? 3.613 -2.555 8.435 1.00 93.94 95 TYR A CA 1
ATOM 689 C C . TYR A 1 95 ? 3.026 -2.613 9.836 1.00 93.94 95 TYR A C 1
ATOM 691 O O . TYR A 1 95 ? 2.117 -3.399 10.100 1.00 93.94 95 TYR A O 1
ATOM 699 N N . ASP A 1 96 ? 3.515 -1.737 10.712 1.00 93.06 96 ASP A N 1
ATOM 700 C CA . ASP A 1 96 ? 2.858 -1.469 11.988 1.00 93.06 96 ASP A CA 1
ATOM 701 C C . ASP A 1 96 ? 1.542 -0.745 11.699 1.00 93.06 96 ASP A C 1
ATOM 703 O O . ASP A 1 96 ? 1.543 0.308 11.048 1.00 93.06 96 ASP A O 1
ATOM 707 N N . VAL A 1 97 ? 0.430 -1.306 12.163 1.00 92.25 97 VAL A N 1
ATOM 708 C CA . VAL A 1 97 ? -0.928 -0.793 11.950 1.00 92.25 97 VAL A CA 1
ATOM 709 C C . VAL A 1 97 ? -1.706 -0.802 13.266 1.00 92.25 97 VAL A C 1
ATOM 711 O O . VAL A 1 97 ? -1.252 -1.338 14.270 1.00 92.25 97 VAL A O 1
ATOM 714 N N . ASP A 1 98 ? -2.859 -0.150 13.288 1.00 91.38 98 ASP A N 1
ATOM 715 C CA . ASP A 1 98 ? -3.742 -0.099 14.453 1.00 91.38 98 ASP A CA 1
ATOM 716 C C . ASP A 1 98 ? -5.191 -0.134 13.952 1.00 91.38 98 ASP A C 1
ATOM 718 O O . ASP A 1 98 ? -5.926 0.847 14.062 1.00 91.38 98 ASP A O 1
ATOM 722 N N . ILE A 1 99 ? -5.548 -1.224 13.259 1.00 91.94 99 ILE A N 1
ATOM 723 C CA . ILE A 1 99 ? -6.832 -1.348 12.549 1.00 91.94 99 ILE A CA 1
ATOM 724 C C . ILE A 1 99 ? -7.842 -2.021 13.480 1.00 91.94 99 ILE A C 1
ATOM 726 O O . ILE A 1 99 ? -7.621 -3.177 13.850 1.00 91.94 99 ILE A O 1
ATOM 730 N N . PRO A 1 100 ? -8.942 -1.351 13.862 1.00 92.44 100 PRO A N 1
ATOM 731 C CA . PRO A 1 100 ? -9.973 -1.945 14.706 1.00 92.44 100 PRO A CA 1
ATOM 732 C C . PRO A 1 100 ? -10.679 -3.107 13.994 1.00 92.44 100 PRO A C 1
ATOM 734 O O . PRO A 1 100 ? -10.980 -3.015 12.800 1.00 92.44 100 PRO A O 1
ATOM 737 N N . VAL A 1 101 ? -10.981 -4.182 14.731 1.00 93.25 101 VAL A N 1
ATOM 738 C CA . VAL A 1 101 ? -11.638 -5.377 14.173 1.00 93.25 101 VAL A CA 1
ATOM 739 C C . VAL A 1 101 ? -12.879 -5.819 14.934 1.00 93.25 101 VAL A C 1
ATOM 741 O O . VAL A 1 101 ? -13.028 -5.560 16.128 1.00 93.25 101 VAL A O 1
ATOM 744 N N . GLN A 1 102 ? -13.753 -6.534 14.230 1.00 92.69 102 GLN A N 1
ATOM 745 C CA . GLN A 1 102 ? -14.944 -7.168 14.780 1.00 92.69 102 GLN A CA 1
ATOM 746 C C . GLN A 1 102 ? -14.735 -8.677 14.927 1.00 92.69 102 GLN A C 1
ATOM 748 O O . GLN A 1 102 ? -14.584 -9.389 13.933 1.00 92.69 102 GLN A O 1
ATOM 753 N N . THR A 1 103 ? -14.780 -9.178 16.163 1.00 92.50 103 THR A N 1
ATOM 754 C CA . THR A 1 103 ? -14.737 -10.618 16.462 1.00 92.50 103 THR A CA 1
ATOM 755 C C . THR A 1 103 ? -15.772 -11.397 15.651 1.00 92.50 103 THR A C 1
ATOM 757 O O . THR A 1 103 ? -16.937 -11.007 15.573 1.00 92.50 103 THR A O 1
ATOM 760 N N . GLY A 1 104 ? -15.344 -12.515 15.058 1.00 90.88 104 GLY A N 1
ATOM 761 C CA . GLY A 1 104 ? -16.190 -13.359 14.210 1.00 90.88 104 GLY A CA 1
ATOM 762 C C . GLY A 1 104 ? -16.424 -12.818 12.795 1.00 90.88 104 GLY A C 1
ATOM 763 O O . GLY A 1 104 ? -16.975 -13.541 11.968 1.00 90.88 104 GLY A O 1
ATOM 764 N N . GLY A 1 105 ? -15.993 -11.589 12.492 1.00 94.31 105 GLY A N 1
ATOM 765 C CA . GLY A 1 105 ? -15.952 -11.070 11.128 1.00 94.31 105 GLY A CA 1
ATOM 766 C C . GLY A 1 105 ? -14.831 -11.701 10.297 1.00 94.31 105 GLY A C 1
ATOM 767 O O . GLY A 1 105 ? -13.934 -12.371 10.820 1.00 94.31 105 GLY A O 1
ATOM 768 N N . THR A 1 106 ? -14.876 -11.474 8.985 1.00 96.31 106 THR A N 1
ATOM 769 C CA . THR A 1 106 ? -13.909 -12.017 8.019 1.00 96.31 106 THR A CA 1
ATOM 770 C C . THR A 1 106 ? -13.056 -10.929 7.377 1.00 96.31 106 THR A C 1
ATOM 772 O O . THR A 1 106 ? -13.542 -9.831 7.104 1.00 96.31 106 THR A O 1
ATOM 775 N N . ILE A 1 107 ? -11.786 -11.239 7.120 1.00 96.75 107 ILE A N 1
ATOM 776 C CA . ILE A 1 107 ? -10.835 -10.357 6.441 1.00 96.75 107 ILE A CA 1
ATOM 777 C C . ILE A 1 107 ? -10.273 -11.098 5.229 1.00 96.75 107 ILE A C 1
ATOM 779 O O . ILE A 1 107 ? -9.543 -12.075 5.379 1.00 96.75 107 ILE A O 1
ATOM 783 N N . ASP A 1 108 ? -10.587 -10.616 4.036 1.00 95.88 108 ASP A N 1
ATOM 784 C CA . ASP A 1 108 ? -9.997 -11.072 2.787 1.00 95.88 108 ASP A CA 1
ATOM 785 C C . ASP A 1 108 ? -8.696 -10.309 2.540 1.00 95.88 108 ASP A C 1
ATOM 787 O O . ASP A 1 108 ? -8.697 -9.092 2.334 1.00 95.88 108 ASP A O 1
ATOM 791 N N . ALA A 1 109 ? -7.578 -11.031 2.545 1.00 96.31 109 ALA A N 1
ATOM 792 C CA . ALA A 1 109 ? -6.310 -10.499 2.074 1.00 96.31 109 ALA A CA 1
ATOM 793 C C . ALA A 1 109 ? -6.147 -10.822 0.595 1.00 96.31 109 ALA A C 1
ATOM 795 O O . ALA A 1 109 ? -6.285 -11.977 0.188 1.00 96.31 109 ALA A O 1
ATOM 796 N N . GLN A 1 110 ? -5.833 -9.813 -0.210 1.00 94.75 110 GLN A N 1
ATOM 797 C CA . GLN A 1 110 ? -5.648 -9.961 -1.648 1.00 94.75 110 GLN A CA 1
ATOM 798 C C . GLN A 1 110 ? -4.312 -9.374 -2.093 1.00 94.75 110 GLN A C 1
ATOM 800 O O . GLN A 1 110 ? -3.770 -8.480 -1.445 1.00 94.75 110 GLN A O 1
ATOM 805 N N . VAL A 1 111 ? -3.806 -9.876 -3.214 1.00 92.81 111 VAL A N 1
ATOM 806 C CA . VAL A 1 111 ? -2.585 -9.417 -3.879 1.00 92.81 111 VAL A CA 1
ATOM 807 C C . VAL A 1 111 ? -2.871 -9.115 -5.346 1.00 92.81 111 VAL A C 1
ATOM 809 O O . VAL A 1 111 ? -3.672 -9.802 -5.976 1.00 92.81 111 VAL A O 1
ATOM 812 N N . ASN A 1 112 ? -2.205 -8.102 -5.878 1.00 91.00 112 ASN A N 1
ATOM 813 C CA . ASN A 1 112 ? -2.097 -7.790 -7.296 1.00 91.00 112 ASN A CA 1
ATOM 814 C C . ASN A 1 112 ? -0.608 -7.627 -7.649 1.00 91.00 112 ASN A C 1
ATOM 816 O O . ASN A 1 112 ? 0.172 -7.205 -6.796 1.00 91.00 112 ASN A O 1
ATOM 820 N N . THR A 1 113 ? -0.204 -7.941 -8.877 1.00 87.50 113 THR A N 1
ATOM 821 C CA . THR A 1 113 ? 1.127 -7.625 -9.415 1.00 87.50 113 THR A CA 1
ATOM 822 C C . THR A 1 113 ? 0.973 -6.653 -10.588 1.00 87.50 113 THR A C 1
ATOM 824 O O . THR A 1 113 ? 0.310 -6.975 -11.564 1.00 87.50 113 THR A O 1
ATOM 827 N N . LEU A 1 114 ? 1.559 -5.455 -10.489 1.00 85.31 114 LEU A N 1
ATOM 828 C CA . LEU A 1 114 ? 1.306 -4.335 -11.421 1.00 85.31 114 LEU A CA 1
ATOM 829 C C . LEU A 1 114 ? 2.127 -4.352 -12.726 1.00 85.31 114 LEU A C 1
ATOM 831 O O . LEU A 1 114 ? 2.067 -3.408 -13.503 1.00 85.31 114 LEU A O 1
ATOM 835 N N . ASP A 1 115 ? 3.006 -5.334 -12.913 1.00 72.62 115 ASP A N 1
ATOM 836 C CA . ASP A 1 115 ? 3.978 -5.329 -14.017 1.00 72.62 115 ASP A CA 1
ATOM 837 C C . ASP A 1 115 ? 3.993 -6.697 -14.703 1.00 72.62 115 ASP A C 1
ATOM 839 O O . ASP A 1 115 ? 3.294 -6.922 -15.690 1.00 72.62 115 ASP A O 1
ATOM 843 N N . GLU A 1 116 ? 4.704 -7.667 -14.125 1.00 69.50 116 GLU A N 1
ATOM 844 C CA . GLU A 1 116 ? 4.768 -9.019 -14.674 1.00 69.50 116 GLU A CA 1
ATOM 845 C C . GLU A 1 116 ? 3.845 -10.001 -13.941 1.00 69.50 116 GLU A C 1
ATOM 847 O O . GLU A 1 116 ? 3.625 -9.932 -12.725 1.00 69.50 116 GLU A O 1
ATOM 852 N N . ALA A 1 117 ? 3.323 -10.963 -14.704 1.00 66.75 117 ALA A N 1
ATOM 853 C CA . ALA A 1 117 ? 2.715 -12.164 -14.153 1.00 66.75 117 ALA A CA 1
ATOM 854 C C . ALA A 1 117 ? 3.824 -13.127 -13.714 1.00 66.75 117 ALA A C 1
ATOM 856 O O . ALA A 1 117 ? 4.695 -13.492 -14.507 1.00 66.75 117 ALA A O 1
ATOM 857 N N . ILE A 1 118 ? 3.780 -13.582 -12.463 1.00 68.12 118 ILE A N 1
ATOM 858 C CA . ILE A 1 118 ? 4.722 -14.594 -11.983 1.00 68.12 118 ILE A CA 1
ATOM 859 C C . ILE A 1 118 ? 4.164 -15.968 -12.347 1.00 68.12 118 ILE A C 1
ATOM 861 O O . ILE A 1 118 ? 3.141 -16.395 -11.820 1.00 68.12 118 ILE A O 1
ATOM 865 N N . THR A 1 119 ? 4.851 -16.675 -13.245 1.00 64.50 119 THR A N 1
ATOM 866 C CA . THR A 1 119 ? 4.389 -17.977 -13.763 1.00 64.50 119 THR A CA 1
ATOM 867 C C . THR A 1 119 ? 4.303 -19.057 -12.673 1.00 64.50 119 THR A C 1
ATOM 869 O O . THR A 1 119 ? 3.456 -19.944 -12.754 1.00 64.50 119 THR A O 1
ATOM 872 N N . ALA A 1 120 ? 5.169 -18.994 -11.657 1.00 71.88 120 ALA A N 1
ATOM 873 C CA . ALA A 1 120 ? 5.144 -19.880 -10.497 1.00 71.88 120 ALA A CA 1
ATOM 874 C C . ALA A 1 120 ? 5.753 -19.169 -9.278 1.00 71.88 120 ALA A C 1
ATOM 876 O O . ALA A 1 120 ? 6.783 -18.504 -9.393 1.00 71.88 120 ALA A O 1
ATOM 877 N N . GLY A 1 121 ? 5.122 -19.289 -8.112 1.00 75.38 121 GLY A N 1
ATOM 878 C CA . GLY A 1 121 ? 5.557 -18.642 -6.879 1.00 75.38 121 GLY A CA 1
ATOM 879 C C . GLY A 1 121 ? 4.499 -18.656 -5.796 1.00 75.38 121 GLY A C 1
ATOM 880 O O . GLY A 1 121 ? 3.337 -18.974 -6.048 1.00 75.38 121 GLY A O 1
ATOM 881 N N . THR A 1 122 ? 4.891 -18.240 -4.598 1.00 82.75 122 THR A N 1
ATOM 882 C CA . THR A 1 122 ? 4.025 -18.137 -3.428 1.00 82.75 122 THR A CA 1
ATOM 883 C C . THR A 1 122 ? 3.926 -16.708 -2.921 1.00 82.75 122 THR A C 1
ATOM 885 O O . THR A 1 122 ? 4.925 -16.000 -2.800 1.00 82.75 122 THR A O 1
ATOM 888 N N . VAL A 1 123 ? 2.720 -16.312 -2.540 1.00 86.81 123 VAL A N 1
ATOM 889 C CA . VAL A 1 123 ? 2.449 -15.091 -1.788 1.00 86.81 123 VAL A CA 1
ATOM 890 C C . VAL A 1 123 ? 2.026 -15.475 -0.383 1.00 86.81 123 VAL A C 1
ATOM 892 O O . VAL A 1 123 ? 1.163 -16.337 -0.207 1.00 86.81 123 VAL A O 1
ATOM 895 N N . ARG A 1 124 ? 2.590 -14.801 0.617 1.00 91.44 124 ARG A N 1
ATOM 896 C CA . ARG A 1 124 ? 2.221 -14.951 2.021 1.00 91.44 124 ARG A CA 1
ATOM 897 C C . ARG A 1 124 ? 1.679 -13.639 2.571 1.00 91.44 124 ARG A C 1
ATOM 899 O O . ARG A 1 124 ? 2.244 -12.571 2.350 1.00 91.44 124 ARG A O 1
ATOM 906 N N . CYS A 1 125 ? 0.610 -13.747 3.349 1.00 94.69 125 CYS A N 1
ATOM 907 C CA . CYS A 1 125 ? 0.099 -12.679 4.197 1.00 94.69 125 CYS A CA 1
ATOM 908 C C . CYS A 1 125 ? 0.042 -13.180 5.638 1.00 94.69 125 CYS A C 1
ATOM 910 O O . CYS A 1 125 ? -0.467 -14.270 5.898 1.00 94.69 125 CYS A O 1
ATOM 912 N N . GLU A 1 126 ? 0.551 -12.385 6.569 1.00 96.75 126 GLU A N 1
ATOM 913 C CA . GLU A 1 126 ? 0.430 -12.623 8.001 1.00 96.75 126 GLU A CA 1
ATOM 914 C C . GLU A 1 126 ? -0.237 -11.422 8.672 1.00 96.75 126 GLU A C 1
ATOM 916 O O . GLU A 1 126 ? 0.179 -10.278 8.470 1.00 96.75 126 GLU A O 1
ATOM 921 N N . LEU A 1 127 ? -1.265 -11.696 9.474 1.00 97.31 127 LEU A N 1
ATOM 922 C CA . LEU A 1 127 ? -1.960 -10.713 10.299 1.00 97.31 127 LEU A CA 1
ATOM 923 C C . LEU A 1 127 ? -1.658 -11.008 11.769 1.00 97.31 127 LEU A C 1
ATOM 925 O O . LEU A 1 127 ? -1.961 -12.100 12.258 1.00 97.31 127 LEU A O 1
ATOM 929 N N . GLU A 1 128 ? -1.085 -10.036 12.476 1.00 97.38 128 GLU A N 1
ATOM 930 C CA . GLU A 1 128 ? -0.922 -10.096 13.928 1.00 97.38 128 GLU A CA 1
ATOM 931 C C . GLU A 1 128 ? -2.051 -9.318 14.606 1.00 97.38 128 GLU A C 1
ATOM 933 O O . GLU A 1 128 ? -2.248 -8.127 14.362 1.00 97.38 128 GLU A O 1
ATOM 938 N N . PHE A 1 129 ? -2.781 -10.003 15.480 1.00 96.25 129 PHE A N 1
ATOM 939 C CA . PHE A 1 129 ? -3.868 -9.473 16.287 1.00 96.25 129 PHE A CA 1
ATOM 940 C C . PHE A 1 129 ? -3.445 -9.324 17.749 1.00 96.25 129 PHE A C 1
ATOM 942 O O . PHE A 1 129 ? -2.685 -10.139 18.296 1.00 96.25 129 PHE A O 1
ATOM 949 N N . ASP A 1 130 ? -4.004 -8.326 18.426 1.00 94.88 130 ASP A N 1
ATOM 950 C CA . ASP A 1 130 ? -3.869 -8.177 19.872 1.00 94.88 130 ASP A CA 1
ATOM 951 C C . ASP A 1 130 ? -5.170 -7.702 20.550 1.00 94.88 130 ASP A C 1
ATOM 953 O O . ASP A 1 130 ? -6.175 -7.391 19.905 1.00 94.88 130 ASP A O 1
ATOM 957 N N . GLU A 1 131 ? -5.161 -7.733 21.884 1.00 94.25 131 GLU A N 1
ATOM 958 C CA . GLU A 1 131 ? -6.306 -7.427 22.756 1.00 94.25 131 GLU A CA 1
ATOM 959 C C . GLU A 1 131 ? -6.328 -5.953 23.204 1.00 94.25 131 GLU A C 1
ATOM 961 O O . GLU A 1 131 ? -7.217 -5.522 23.961 1.00 94.25 131 GLU A O 1
ATOM 966 N N . GLU A 1 132 ? -5.332 -5.167 22.779 1.00 92.19 132 GLU A N 1
ATOM 967 C CA . GLU A 1 132 ? -5.231 -3.762 23.143 1.00 92.19 132 GLU A CA 1
ATOM 968 C C . GLU A 1 132 ? -6.310 -2.966 22.414 1.00 92.19 132 GLU A C 1
ATOM 970 O O . GLU A 1 132 ? -6.612 -3.190 21.243 1.00 92.19 132 GLU A O 1
ATOM 975 N N . ALA A 1 133 ? -6.913 -2.007 23.119 1.00 86.81 133 ALA A N 1
ATOM 976 C CA . ALA A 1 133 ? -7.846 -1.102 22.469 1.00 86.81 133 ALA A CA 1
ATOM 977 C C . ALA A 1 133 ? -7.114 -0.335 21.347 1.00 86.81 133 ALA A C 1
ATOM 979 O O 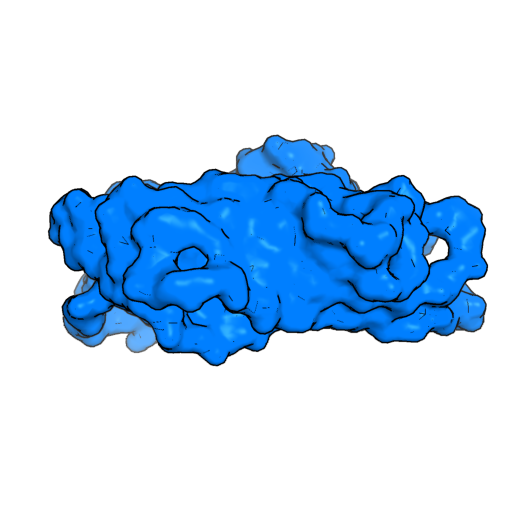. ALA A 1 133 ? -6.000 0.150 21.590 1.00 86.81 133 ALA A O 1
ATOM 980 N N . PRO A 1 134 ? -7.731 -0.187 20.159 1.00 84.50 134 PRO A N 1
ATOM 981 C CA . PRO A 1 134 ? -7.164 0.614 19.087 1.00 84.50 134 PRO A CA 1
ATOM 982 C C . PRO A 1 134 ? -6.822 2.008 19.601 1.00 84.50 134 PRO A C 1
ATOM 984 O O . PRO A 1 134 ? -7.625 2.631 20.313 1.00 84.50 134 PRO A O 1
ATOM 987 N N . LYS A 1 135 ? -5.637 2.530 19.268 1.00 81.38 135 LYS A N 1
ATOM 988 C CA . LYS A 1 135 ? -5.355 3.933 19.579 1.00 81.38 135 LYS A CA 1
ATOM 989 C C . LYS A 1 135 ? -6.284 4.771 18.722 1.00 81.38 135 LYS A C 1
ATOM 991 O O . LYS A 1 135 ? -6.732 4.383 17.652 1.00 81.38 135 LYS A O 1
ATOM 996 N N . ALA A 1 136 ? -6.594 5.957 19.221 1.00 64.94 136 ALA A N 1
ATOM 997 C CA . ALA A 1 136 ? -7.615 6.808 18.642 1.00 64.94 136 ALA A CA 1
ATOM 998 C C . ALA A 1 136 ? -7.091 7.554 17.390 1.00 64.94 136 ALA A C 1
ATOM 1000 O O . ALA A 1 136 ? -7.089 8.789 17.381 1.00 64.94 136 ALA A O 1
ATOM 1001 N N . LYS A 1 137 ? -6.629 6.790 16.392 1.00 76.25 137 LYS A N 1
ATOM 1002 C CA . LYS A 1 137 ? -5.904 7.146 15.164 1.00 76.25 137 LYS A CA 1
ATOM 1003 C C . LYS A 1 137 ? -6.478 6.350 13.984 1.00 76.25 137 LYS A C 1
ATOM 1005 O O . LYS A 1 137 ? -7.113 5.323 14.196 1.00 76.25 137 LYS A O 1
ATOM 1010 N N . ASN A 1 138 ? -6.288 6.850 12.773 1.00 77.69 138 ASN A N 1
ATOM 1011 C CA . ASN A 1 138 ? -6.710 6.223 11.527 1.00 77.69 138 ASN A CA 1
ATOM 1012 C C . ASN A 1 138 ? -5.588 5.322 10.979 1.00 77.69 138 ASN A C 1
ATOM 1014 O O . ASN A 1 138 ? -4.443 5.751 10.965 1.00 77.69 138 ASN A O 1
ATOM 1018 N N . SER A 1 139 ? -5.873 4.105 10.523 1.00 83.94 139 SER A N 1
ATOM 1019 C CA . SER A 1 139 ? -4.858 3.201 9.954 1.00 83.94 139 SER A CA 1
ATOM 1020 C C . SER A 1 139 ? -5.110 2.872 8.483 1.00 83.94 139 SER A C 1
ATOM 1022 O O . SER A 1 139 ? -4.520 1.920 7.958 1.00 83.94 139 SER A O 1
ATOM 1024 N N . MET A 1 140 ? -5.953 3.656 7.800 1.00 89.69 140 MET A N 1
ATOM 1025 C CA . MET A 1 140 ? -6.157 3.520 6.362 1.00 89.69 140 MET A CA 1
ATOM 1026 C C . MET A 1 140 ? -4.856 3.740 5.595 1.00 89.69 140 MET A C 1
ATOM 1028 O O . MET A 1 140 ? -3.938 4.460 6.014 1.00 89.69 140 MET A O 1
ATOM 1032 N N . SER A 1 141 ? -4.808 3.134 4.419 1.00 92.50 141 SER A N 1
ATOM 1033 C CA . SER A 1 141 ? -3.720 3.315 3.479 1.00 92.50 141 SER A CA 1
ATOM 1034 C C . SER A 1 141 ? -4.225 3.221 2.051 1.00 92.50 141 SER A C 1
ATOM 1036 O O . SER A 1 141 ? -5.123 2.442 1.737 1.00 92.50 141 SER A O 1
ATOM 1038 N N . GLN A 1 142 ? -3.651 4.054 1.195 1.00 94.38 142 GLN A N 1
ATOM 1039 C CA . GLN A 1 142 ? -3.980 4.147 -0.223 1.00 94.38 142 GLN A CA 1
ATOM 1040 C C . GLN A 1 142 ? -2.710 4.049 -1.031 1.00 94.38 142 GLN A C 1
ATOM 1042 O O . GLN A 1 142 ? -1.668 4.548 -0.594 1.00 94.38 142 GLN A O 1
ATOM 1047 N N . TYR A 1 143 ? -2.814 3.496 -2.230 1.00 95.19 143 TYR A N 1
ATOM 1048 C CA . TYR A 1 143 ? -1.746 3.597 -3.206 1.00 95.19 143 TYR A CA 1
ATOM 1049 C C . TYR A 1 143 ? -2.231 4.188 -4.525 1.00 95.19 143 TYR A C 1
ATOM 1051 O O . TYR A 1 143 ? -3.424 4.302 -4.796 1.00 95.19 143 TYR A O 1
ATOM 1059 N N . THR A 1 144 ? -1.266 4.594 -5.333 1.00 95.81 144 THR A N 1
ATOM 1060 C CA . THR A 1 144 ? -1.441 4.847 -6.757 1.00 95.81 144 THR A CA 1
ATOM 1061 C C . THR A 1 144 ? -0.168 4.426 -7.464 1.00 95.81 144 THR A C 1
ATOM 1063 O O . THR A 1 144 ? 0.922 4.489 -6.886 1.00 95.81 144 THR A O 1
ATOM 1066 N N . ASP A 1 145 ? -0.304 4.030 -8.715 1.00 95.25 145 ASP A N 1
ATOM 1067 C CA . ASP A 1 145 ? 0.793 3.589 -9.556 1.00 95.25 145 ASP A CA 1
ATOM 1068 C C . ASP A 1 145 ? 0.676 4.164 -10.967 1.00 95.25 145 ASP A C 1
ATOM 1070 O O . ASP A 1 145 ? -0.368 4.681 -11.366 1.00 95.25 145 ASP A O 1
ATOM 1074 N N . ALA A 1 146 ? 1.791 4.129 -11.685 1.00 93.31 146 ALA A N 1
ATOM 1075 C CA . ALA A 1 146 ? 1.877 4.498 -13.085 1.00 93.31 146 ALA A CA 1
ATOM 1076 C C . ALA A 1 146 ? 3.081 3.815 -13.732 1.00 93.31 146 ALA A C 1
ATOM 1078 O O . ALA A 1 146 ? 4.001 3.348 -13.052 1.00 93.31 146 ALA A O 1
ATOM 1079 N N . ALA A 1 147 ? 3.119 3.867 -15.062 1.00 89.38 147 ALA A N 1
ATOM 1080 C CA . ALA A 1 147 ? 4.345 3.599 -15.792 1.00 89.38 147 ALA A CA 1
ATOM 1081 C C . ALA A 1 147 ? 5.461 4.550 -15.323 1.00 89.38 147 ALA A C 1
ATOM 1083 O O . ALA A 1 147 ? 5.243 5.749 -15.116 1.00 89.38 147 ALA A O 1
ATOM 1084 N N . LEU A 1 148 ? 6.660 4.008 -15.160 1.00 86.06 148 LEU A N 1
ATOM 1085 C CA . LEU A 1 148 ? 7.869 4.757 -14.858 1.00 86.06 148 LEU A CA 1
ATOM 1086 C C . LEU A 1 148 ? 8.221 5.643 -16.057 1.00 86.06 148 LEU A C 1
ATOM 1088 O O . LEU A 1 148 ? 8.219 5.184 -17.200 1.00 86.06 148 LEU A O 1
ATOM 1092 N N . ASP A 1 149 ? 8.493 6.924 -15.806 1.00 83.75 149 ASP A N 1
ATOM 1093 C CA . ASP A 1 149 ? 8.743 7.872 -16.893 1.00 83.75 149 ASP A CA 1
ATOM 1094 C C . ASP A 1 149 ? 10.016 7.500 -17.670 1.00 83.75 149 ASP A C 1
ATOM 1096 O O . ASP A 1 149 ? 11.088 7.295 -17.095 1.00 83.75 149 ASP A O 1
ATOM 1100 N N . THR A 1 150 ? 9.912 7.455 -18.996 1.00 80.94 150 THR A N 1
ATOM 1101 C CA . THR A 1 150 ? 11.047 7.202 -19.892 1.00 80.94 150 THR A CA 1
ATOM 1102 C C . THR A 1 150 ? 11.793 8.491 -20.246 1.00 80.94 150 THR A C 1
ATOM 1104 O O . THR A 1 150 ? 12.705 8.473 -21.071 1.00 80.94 150 THR A O 1
ATOM 1107 N N . THR A 1 151 ? 11.395 9.630 -19.667 1.00 82.25 151 THR A N 1
ATOM 1108 C CA . THR A 1 151 ? 12.032 10.938 -19.849 1.00 82.25 151 THR A CA 1
ATOM 1109 C C . THR A 1 151 ? 12.621 11.429 -18.529 1.00 82.25 151 THR A C 1
ATOM 1111 O O . THR A 1 151 ? 11.910 11.592 -17.538 1.00 82.25 151 THR A O 1
ATOM 1114 N N . ALA A 1 152 ? 13.925 11.710 -18.516 1.00 82.94 152 ALA A N 1
ATOM 1115 C CA . ALA A 1 152 ? 14.593 12.256 -17.342 1.00 82.94 152 ALA A CA 1
ATOM 1116 C C . ALA A 1 152 ? 14.178 13.713 -17.098 1.00 82.94 152 ALA A C 1
ATOM 1118 O O . ALA A 1 152 ? 13.768 14.431 -18.012 1.00 82.94 152 ALA A O 1
ATOM 1119 N N . ASP A 1 153 ? 14.338 14.159 -15.855 1.00 86.31 153 ASP A N 1
ATOM 1120 C CA . ASP A 1 153 ? 14.223 15.558 -15.438 1.00 86.31 153 ASP A CA 1
ATOM 1121 C C . ASP A 1 153 ? 12.861 16.224 -15.665 1.00 86.31 153 ASP A C 1
ATOM 1123 O O . ASP A 1 153 ? 12.731 17.451 -15.633 1.00 86.31 153 ASP A O 1
ATOM 1127 N N . ARG A 1 154 ? 11.811 15.416 -15.802 1.00 89.38 154 ARG A N 1
ATOM 1128 C CA . ARG A 1 154 ? 10.433 15.876 -15.918 1.00 89.38 154 ARG A CA 1
ATOM 1129 C C . ARG A 1 154 ? 9.590 15.361 -14.759 1.00 89.38 154 ARG A C 1
ATOM 1131 O O . ARG A 1 154 ? 9.738 14.224 -14.334 1.00 89.38 154 ARG A O 1
ATOM 1138 N N . TRP A 1 155 ? 8.682 16.211 -14.280 1.00 93.44 155 TRP A N 1
ATOM 1139 C CA . TRP A 1 155 ? 7.600 15.774 -13.405 1.00 93.44 155 TRP A CA 1
ATOM 1140 C C . TRP A 1 155 ? 6.452 15.197 -14.234 1.00 93.44 155 TRP A C 1
ATOM 1142 O O . TRP A 1 155 ? 5.927 15.870 -15.129 1.00 93.44 155 TRP A O 1
ATOM 1152 N N . SER A 1 156 ? 6.0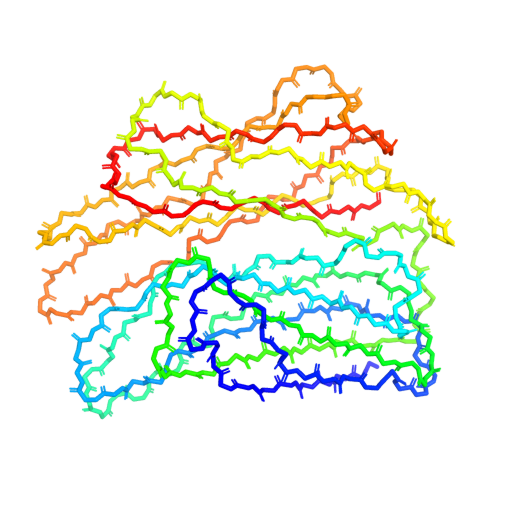57 13.971 -13.919 1.00 94.06 156 SER A N 1
ATOM 1153 C CA . SER A 1 156 ? 4.880 13.301 -14.471 1.00 94.06 156 SER A CA 1
ATOM 1154 C C . SER A 1 156 ? 4.017 12.728 -13.353 1.00 94.06 156 SER A C 1
ATOM 1156 O O . SER A 1 156 ? 4.474 12.499 -12.237 1.00 94.06 156 SER A O 1
ATOM 1158 N N . THR A 1 157 ? 2.726 12.563 -13.614 1.00 96.88 157 THR A N 1
ATOM 1159 C CA . THR A 1 157 ? 1.766 12.111 -12.603 1.00 96.88 157 THR A CA 1
ATOM 1160 C C . THR A 1 157 ? 1.891 10.606 -12.382 1.00 96.88 157 THR A C 1
ATOM 1162 O O . THR A 1 157 ? 1.827 9.849 -13.344 1.00 96.88 157 THR A O 1
ATOM 1165 N N . ILE A 1 158 ? 2.022 10.184 -11.120 1.00 96.00 158 ILE A N 1
ATOM 1166 C CA . ILE A 1 158 ? 1.760 8.794 -10.715 1.00 96.00 158 ILE A CA 1
ATOM 1167 C C . ILE A 1 158 ? 0.251 8.627 -10.532 1.00 96.00 158 ILE A C 1
ATOM 1169 O O . ILE A 1 158 ? -0.362 7.734 -11.092 1.00 96.00 158 ILE A O 1
ATOM 1173 N N . GLY A 1 159 ? -0.376 9.551 -9.803 1.00 97.00 159 GLY A N 1
ATOM 1174 C CA . GLY A 1 159 ? -1.827 9.604 -9.701 1.00 97.00 159 GLY A CA 1
ATOM 1175 C C . GLY A 1 159 ? -2.314 10.607 -8.674 1.00 97.00 159 GLY A C 1
ATOM 1176 O O . GLY A 1 159 ? -1.550 11.410 -8.136 1.00 97.00 159 GLY A O 1
ATOM 1177 N N . THR A 1 160 ? -3.619 10.577 -8.422 1.00 96.81 160 THR A N 1
ATOM 1178 C CA . THR A 1 160 ? -4.269 11.422 -7.419 1.00 96.81 160 THR A CA 1
ATOM 1179 C C . THR A 1 160 ? -5.004 10.538 -6.432 1.00 96.81 160 THR A C 1
ATOM 1181 O O . THR A 1 160 ? -5.882 9.775 -6.825 1.00 96.81 160 THR A O 1
ATOM 1184 N N . VAL A 1 161 ? -4.694 10.689 -5.148 1.00 94.75 161 VAL A N 1
ATOM 1185 C CA . VAL A 1 161 ? -5.406 10.004 -4.066 1.00 94.75 161 VAL A CA 1
ATOM 1186 C C . VAL A 1 161 ? -6.272 10.997 -3.300 1.00 94.75 161 VAL A C 1
ATOM 1188 O O . VAL A 1 161 ? -5.936 12.176 -3.164 1.00 94.75 161 VAL A O 1
ATOM 1191 N N . THR A 1 162 ? -7.419 10.535 -2.812 1.00 93.06 162 THR A N 1
ATOM 1192 C CA . THR A 1 162 ? -8.313 11.351 -1.981 1.00 93.06 162 THR A CA 1
ATOM 1193 C C . THR A 1 162 ? -8.150 10.919 -0.540 1.00 93.06 162 THR A C 1
ATOM 1195 O O . THR A 1 162 ? -8.476 9.777 -0.219 1.00 93.06 162 THR A O 1
ATOM 1198 N N . VAL A 1 163 ? -7.698 11.842 0.319 1.00 91.50 163 VAL A N 1
ATOM 1199 C CA . VAL A 1 163 ? -7.542 11.588 1.755 1.00 91.50 163 VAL A CA 1
ATOM 1200 C C . VAL A 1 163 ? -8.865 11.030 2.274 1.00 91.50 163 VAL A C 1
ATOM 1202 O O . VAL A 1 163 ? -9.895 11.701 2.119 1.00 91.50 163 VAL A O 1
ATOM 1205 N N . PRO A 1 164 ? -8.873 9.829 2.867 1.00 86.50 164 PRO A N 1
ATOM 1206 C CA . PRO A 1 164 ? -10.111 9.213 3.305 1.00 86.50 164 PRO A CA 1
ATOM 1207 C C . PRO A 1 164 ? -10.917 10.116 4.248 1.00 86.50 164 PRO A C 1
ATOM 1209 O O . PRO A 1 164 ? -10.360 10.894 5.028 1.00 86.50 164 PRO A O 1
ATOM 1212 N N . ARG A 1 165 ? -12.247 10.041 4.165 1.00 78.75 165 ARG A N 1
ATOM 1213 C CA . ARG A 1 165 ? -13.147 10.720 5.109 1.00 78.75 165 ARG A CA 1
ATOM 1214 C C . ARG A 1 165 ? -13.476 9.783 6.266 1.00 78.75 165 ARG A C 1
ATOM 1216 O O . ARG A 1 165 ? -13.442 8.569 6.102 1.00 78.75 165 ARG A O 1
ATOM 1223 N N . ALA A 1 166 ? -13.823 10.345 7.422 1.00 65.31 166 ALA A N 1
ATOM 1224 C CA . ALA A 1 166 ? -14.403 9.557 8.502 1.00 65.31 166 ALA A CA 1
ATOM 1225 C C . ALA A 1 166 ? -15.712 8.893 8.046 1.00 65.31 166 ALA A C 1
ATOM 1227 O O . ALA A 1 166 ? -16.641 9.579 7.615 1.00 65.31 166 ALA A O 1
ATOM 1228 N N . GLY A 1 167 ? -15.766 7.568 8.171 1.00 63.16 167 GLY A N 1
ATOM 1229 C CA . GLY A 1 167 ? -17.003 6.805 8.329 1.00 63.16 167 GLY A CA 1
ATOM 1230 C C . GLY A 1 167 ? -17.344 6.634 9.809 1.00 63.16 167 GLY A C 1
ATOM 1231 O O . GLY A 1 167 ? -17.382 7.608 10.554 1.00 63.16 167 GLY A O 1
ATOM 1232 N N . GLU A 1 168 ? -17.503 5.386 10.258 1.00 54.97 168 GLU A N 1
ATOM 1233 C CA . GLU A 1 168 ? -17.615 5.024 11.688 1.00 54.97 168 GLU A CA 1
ATOM 1234 C C . GLU A 1 168 ? -16.286 5.173 12.469 1.00 54.97 168 GLU A C 1
ATOM 1236 O O . GLU A 1 168 ? -16.242 5.002 13.686 1.00 54.97 168 GLU A O 1
ATOM 1241 N N . GLY A 1 169 ? -15.196 5.529 11.779 1.00 61.38 169 GLY A N 1
ATOM 1242 C CA . GLY A 1 169 ? -13.866 5.764 12.345 1.00 61.38 169 GLY A CA 1
ATOM 1243 C C . GLY A 1 169 ? -13.481 7.243 12.445 1.00 61.38 169 GLY A C 1
ATOM 1244 O O . GLY A 1 169 ? -14.222 8.149 12.068 1.00 61.38 169 GLY A O 1
ATOM 1245 N N . LYS A 1 170 ? -12.267 7.507 12.939 1.00 75.94 170 LYS A N 1
ATOM 1246 C CA . LYS A 1 170 ? -11.711 8.865 12.970 1.00 75.94 170 LYS A CA 1
ATOM 1247 C C . LYS A 1 170 ? -11.154 9.266 11.612 1.00 75.94 170 LYS A C 1
ATOM 1249 O O . LYS A 1 170 ? -10.530 8.455 10.937 1.00 75.94 170 LYS A O 1
ATOM 1254 N N . SER A 1 171 ? -11.319 10.537 11.256 1.00 83.88 171 SER A N 1
ATOM 1255 C CA . SER A 1 171 ? -10.670 11.109 10.076 1.00 83.88 171 SER A CA 1
ATOM 1256 C C . SER A 1 171 ? -9.144 11.025 10.199 1.00 83.88 171 SER A C 1
ATOM 1258 O O . SER A 1 171 ? -8.627 11.343 11.276 1.00 83.88 171 SER A O 1
ATOM 1260 N N . PRO A 1 172 ? -8.428 10.699 9.107 1.00 88.56 172 PRO A N 1
ATOM 1261 C CA . PRO A 1 172 ? -6.989 10.906 9.009 1.00 88.56 172 PRO A CA 1
ATOM 1262 C C . PRO A 1 172 ? -6.598 12.325 9.422 1.00 88.56 172 PRO A C 1
ATOM 1264 O O . PRO A 1 172 ? -7.175 13.305 8.945 1.00 88.56 172 PRO A O 1
ATOM 1267 N N . SER A 1 173 ? -5.602 12.431 10.291 1.00 90.75 173 SER A N 1
ATOM 1268 C CA . SER A 1 173 ? -5.016 13.694 10.742 1.00 90.75 173 SER A CA 1
ATOM 1269 C C . SER A 1 173 ? -3.677 13.978 10.061 1.00 90.75 173 SER A C 1
ATOM 1271 O O . SER A 1 173 ? -3.327 15.139 9.826 1.00 90.75 173 SER A O 1
ATOM 1273 N N . ARG A 1 174 ? -2.928 12.926 9.705 1.00 93.38 174 ARG A N 1
ATOM 1274 C CA . ARG A 1 174 ? -1.643 13.031 9.009 1.00 93.38 174 ARG A CA 1
ATOM 1275 C C . ARG A 1 174 ? -1.320 11.810 8.152 1.00 93.38 174 ARG A C 1
ATOM 1277 O O . ARG A 1 174 ? -1.862 10.735 8.360 1.00 93.38 174 ARG A O 1
ATOM 1284 N N . ILE A 1 175 ? -0.365 11.968 7.239 1.00 95.31 175 ILE A N 1
ATOM 1285 C CA . ILE A 1 175 ? 0.427 10.866 6.682 1.00 95.31 175 ILE A CA 1
ATOM 1286 C C . ILE A 1 175 ? 1.590 10.628 7.644 1.00 95.31 175 ILE A C 1
ATOM 1288 O O . ILE A 1 175 ? 2.344 11.564 7.948 1.00 95.31 175 ILE A O 1
ATOM 1292 N N . ARG A 1 176 ? 1.731 9.387 8.110 1.00 95.38 176 ARG A N 1
ATOM 1293 C CA . ARG A 1 176 ? 2.825 8.949 8.991 1.00 95.38 176 ARG A CA 1
ATOM 1294 C C . ARG A 1 176 ? 3.953 8.241 8.244 1.00 95.38 176 ARG A C 1
ATOM 1296 O O . ARG A 1 176 ? 5.097 8.244 8.693 1.00 95.38 176 ARG A O 1
ATOM 1303 N N . GLU A 1 177 ? 3.642 7.628 7.107 1.00 96.00 177 GLU A N 1
ATOM 1304 C CA . GLU A 1 177 ? 4.621 6.931 6.280 1.00 96.00 177 GLU A CA 1
ATOM 1305 C C . GLU A 1 177 ? 4.254 7.076 4.799 1.00 96.00 177 GLU A C 1
ATOM 1307 O O . GLU A 1 177 ? 3.099 6.897 4.415 1.00 96.00 177 GLU A O 1
ATOM 1312 N N . LEU A 1 178 ? 5.245 7.432 3.983 1.00 96.12 178 LEU A N 1
ATOM 1313 C CA . LEU A 1 178 ? 5.190 7.372 2.525 1.00 96.12 178 LEU A CA 1
ATOM 1314 C C . LEU A 1 178 ? 6.041 6.183 2.083 1.00 96.12 178 LEU A C 1
ATOM 1316 O O . LEU A 1 178 ? 7.214 6.095 2.441 1.00 96.12 178 LEU A O 1
ATOM 1320 N N . VAL A 1 179 ? 5.472 5.294 1.285 1.00 95.38 179 VAL A N 1
ATOM 1321 C CA . VAL A 1 179 ? 6.170 4.144 0.708 1.00 95.38 179 VAL A CA 1
ATOM 1322 C C . VAL A 1 179 ? 6.294 4.370 -0.787 1.00 95.38 179 VAL A C 1
ATOM 1324 O O . VAL A 1 179 ? 5.318 4.746 -1.422 1.00 95.38 179 VAL A O 1
ATOM 1327 N N . ILE A 1 180 ? 7.475 4.155 -1.354 1.00 93.81 180 ILE A N 1
ATOM 1328 C CA . ILE A 1 180 ? 7.726 4.313 -2.788 1.00 93.81 180 ILE A CA 1
ATOM 1329 C C . ILE A 1 180 ? 8.351 3.020 -3.296 1.00 93.81 180 ILE A C 1
ATOM 1331 O O . ILE A 1 180 ? 9.404 2.633 -2.792 1.00 93.81 180 ILE A O 1
ATOM 1335 N N . GLY A 1 181 ? 7.712 2.371 -4.265 1.00 90.44 181 GLY A N 1
ATOM 1336 C CA . GLY A 1 181 ? 8.224 1.191 -4.960 1.00 90.44 181 GLY A CA 1
ATOM 1337 C C . GLY A 1 181 ? 8.560 1.528 -6.408 1.00 90.44 181 GLY A C 1
ATOM 1338 O O . GLY A 1 181 ? 7.801 2.247 -7.054 1.00 90.44 181 GLY A O 1
ATOM 1339 N N . VAL A 1 182 ? 9.688 1.028 -6.913 1.00 85.81 182 VAL A N 1
ATOM 1340 C CA . VAL A 1 182 ? 10.104 1.191 -8.316 1.00 85.81 182 VAL A CA 1
ATOM 1341 C C . VAL A 1 182 ? 10.483 -0.172 -8.886 1.00 85.81 182 VAL A C 1
ATOM 1343 O O . VAL A 1 182 ? 11.272 -0.891 -8.285 1.00 85.81 182 VAL A O 1
ATOM 1346 N N . ALA A 1 183 ? 9.941 -0.528 -10.043 1.00 82.19 183 ALA A N 1
ATOM 1347 C CA . ALA A 1 183 ? 10.251 -1.752 -10.773 1.00 82.19 183 ALA A CA 1
ATOM 1348 C C . ALA A 1 183 ? 10.568 -1.377 -12.232 1.00 82.19 183 ALA A C 1
ATOM 1350 O O . ALA A 1 183 ? 9.653 -1.292 -13.043 1.00 82.19 183 ALA A O 1
ATOM 1351 N N . PRO A 1 184 ? 11.829 -1.047 -12.569 1.00 77.62 184 PRO A N 1
ATOM 1352 C CA . PRO A 1 184 ? 12.198 -0.719 -13.943 1.00 77.62 184 PRO A CA 1
ATOM 1353 C C . PRO A 1 184 ? 12.202 -1.972 -14.834 1.00 77.62 184 PRO A C 1
ATOM 1355 O O . PRO A 1 184 ? 12.646 -3.039 -14.399 1.00 77.62 184 PRO A O 1
ATOM 1358 N N . ASP A 1 185 ? 11.770 -1.826 -16.089 1.00 71.06 185 ASP A N 1
ATOM 1359 C CA . ASP A 1 185 ? 11.849 -2.888 -17.093 1.00 71.06 185 ASP A CA 1
ATOM 1360 C C . ASP A 1 185 ? 13.300 -3.207 -17.441 1.00 71.06 185 ASP A C 1
ATOM 1362 O O . ASP A 1 185 ? 14.149 -2.320 -17.593 1.00 71.06 185 ASP A O 1
ATOM 1366 N N . GLN A 1 186 ? 13.569 -4.495 -17.654 1.00 57.09 186 GLN A N 1
ATOM 1367 C CA . GLN A 1 186 ? 14.811 -4.927 -18.276 1.00 57.09 186 GLN A CA 1
ATOM 1368 C C . GLN A 1 186 ? 14.742 -4.630 -19.775 1.00 57.09 186 GLN A C 1
ATOM 1370 O O . GLN A 1 186 ? 13.936 -5.206 -20.504 1.00 57.09 186 GLN A O 1
ATOM 1375 N N . GLY A 1 187 ? 15.620 -3.752 -20.259 1.00 51.28 187 GLY A N 1
ATOM 1376 C CA . GLY A 1 187 ? 15.915 -3.715 -21.688 1.00 51.28 187 GLY A CA 1
ATOM 1377 C C . GLY A 1 187 ? 16.550 -5.044 -22.119 1.00 51.28 187 GLY A C 1
ATOM 1378 O O . GLY A 1 187 ? 17.264 -5.678 -21.349 1.00 51.28 187 GLY A O 1
ATOM 1379 N N . THR A 1 188 ? 16.360 -5.458 -23.374 1.00 44.19 188 THR A N 1
ATOM 1380 C CA . THR A 1 188 ? 16.946 -6.694 -23.948 1.00 44.19 188 THR A CA 1
ATOM 1381 C C . THR A 1 188 ? 18.482 -6.710 -24.004 1.00 44.19 188 THR A C 1
ATOM 1383 O O . THR A 1 188 ? 19.079 -7.665 -24.494 1.00 44.19 188 THR A O 1
ATOM 1386 N N . SER A 1 189 ? 19.135 -5.642 -23.548 1.00 46.12 189 SER A N 1
ATOM 1387 C CA . SER A 1 189 ? 20.581 -5.446 -23.577 1.00 46.12 189 SER A CA 1
ATOM 1388 C C . SER A 1 189 ? 21.035 -5.128 -22.158 1.00 46.12 189 SER A C 1
ATOM 1390 O O . SER A 1 189 ? 20.493 -4.204 -21.559 1.00 46.12 189 SER A O 1
ATOM 1392 N N . ALA A 1 190 ? 22.012 -5.873 -21.637 1.00 46.34 190 ALA A N 1
ATOM 1393 C CA . ALA A 1 190 ? 22.616 -5.629 -20.330 1.00 46.34 190 ALA A CA 1
ATOM 1394 C C . ALA A 1 190 ? 23.142 -4.187 -20.254 1.00 46.34 190 ALA A C 1
ATOM 1396 O O . ALA A 1 190 ? 24.187 -3.860 -20.823 1.00 46.34 190 ALA A O 1
ATOM 1397 N N . VAL A 1 191 ? 22.401 -3.314 -19.582 1.00 47.47 191 VAL A N 1
ATOM 1398 C CA . VAL A 1 191 ? 22.806 -1.942 -19.301 1.00 47.47 191 VAL A CA 1
ATOM 1399 C C . VAL A 1 191 ? 22.550 -1.743 -17.825 1.00 47.47 191 VAL A C 1
ATOM 1401 O O . VAL A 1 191 ? 21.402 -1.769 -17.404 1.00 47.47 191 VAL A O 1
ATOM 1404 N N . SER A 1 192 ? 23.621 -1.518 -17.061 1.00 49.38 192 SER A N 1
ATOM 1405 C CA . SER A 1 192 ? 23.521 -1.073 -15.673 1.00 49.38 192 SER A CA 1
ATOM 1406 C C . SER A 1 192 ? 22.648 0.176 -15.619 1.00 49.38 192 SER A C 1
ATOM 1408 O O . SER A 1 192 ? 23.148 1.261 -15.894 1.00 49.38 192 SER A O 1
ATOM 1410 N N . LEU A 1 193 ? 21.376 0.013 -15.254 1.00 55.75 193 LEU A N 1
ATOM 1411 C CA . LEU A 1 193 ?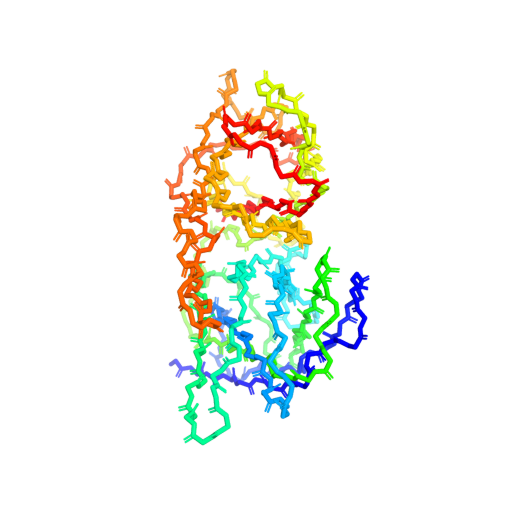 20.434 1.107 -15.054 1.00 55.75 193 LEU A CA 1
ATOM 1412 C C . LEU A 1 193 ? 20.500 1.574 -13.599 1.00 55.75 193 LEU A C 1
ATOM 1414 O O . LEU A 1 193 ? 19.984 0.940 -12.678 1.00 55.75 193 LEU A O 1
ATOM 1418 N N . ARG A 1 194 ? 21.124 2.725 -13.389 1.00 63.62 194 ARG A N 1
ATOM 1419 C CA . ARG A 1 194 ? 21.080 3.505 -12.155 1.00 63.62 194 ARG A CA 1
ATOM 1420 C C . ARG A 1 194 ? 19.858 4.404 -12.187 1.00 63.62 194 ARG A C 1
ATOM 1422 O O . ARG A 1 194 ? 19.969 5.622 -12.313 1.00 63.62 194 ARG A O 1
ATOM 1429 N N . VAL A 1 195 ? 18.683 3.800 -12.039 1.00 67.50 195 VAL A N 1
ATOM 1430 C CA . VAL A 1 195 ? 17.446 4.574 -11.938 1.00 67.50 195 VAL A CA 1
ATOM 1431 C C . VAL A 1 195 ? 17.422 5.274 -10.582 1.00 67.50 195 VAL A C 1
ATOM 1433 O O . VAL A 1 195 ? 17.263 4.642 -9.534 1.00 67.50 195 VAL A O 1
ATOM 1436 N N . GLY A 1 196 ? 17.591 6.594 -10.603 1.00 76.56 196 GLY A N 1
ATOM 1437 C CA . GLY A 1 196 ? 17.243 7.475 -9.495 1.00 76.56 196 GLY A CA 1
ATOM 1438 C C . GLY A 1 196 ? 15.874 8.086 -9.759 1.00 76.56 196 GLY A C 1
ATOM 1439 O O . GLY A 1 196 ? 15.673 8.668 -10.819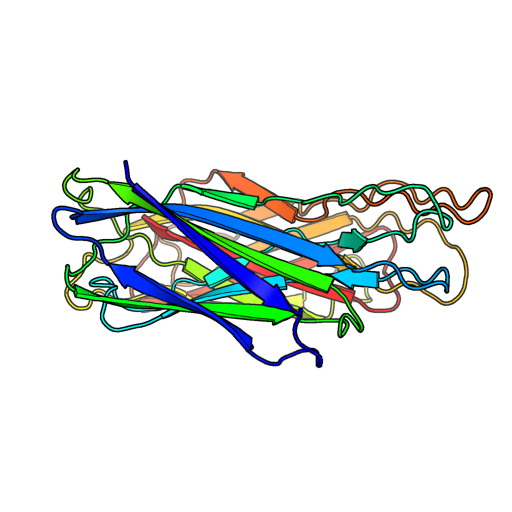 1.00 76.56 196 GLY A O 1
ATOM 1440 N N . ALA A 1 197 ? 14.940 7.978 -8.815 1.00 84.00 197 ALA A N 1
ATOM 1441 C CA . ALA A 1 197 ? 13.631 8.612 -8.932 1.00 84.00 197 ALA A CA 1
ATOM 1442 C C . ALA A 1 197 ? 13.285 9.433 -7.685 1.00 84.00 197 ALA A C 1
ATOM 1444 O O . ALA A 1 197 ? 13.708 9.129 -6.564 1.00 84.00 197 ALA A O 1
ATOM 1445 N N . ARG A 1 198 ? 12.477 10.472 -7.881 1.00 91.62 198 ARG A N 1
ATOM 1446 C CA . ARG A 1 198 ? 11.868 11.285 -6.828 1.00 91.62 198 ARG A CA 1
ATOM 1447 C C . ARG A 1 198 ? 10.363 11.204 -6.924 1.00 91.62 198 ARG A C 1
ATOM 1449 O O . ARG A 1 198 ? 9.819 11.116 -8.018 1.00 91.62 198 ARG A O 1
ATOM 1456 N N . VAL A 1 199 ? 9.710 11.310 -5.777 1.00 94.88 199 VAL A N 1
ATOM 1457 C CA . VAL A 1 199 ? 8.263 11.456 -5.669 1.00 94.88 199 VAL A CA 1
ATOM 1458 C C . VAL A 1 199 ? 7.944 12.791 -5.030 1.00 94.88 199 VAL A C 1
ATOM 1460 O O . VAL A 1 199 ? 8.589 13.190 -4.060 1.00 94.88 199 VAL A O 1
ATOM 1463 N N . ARG A 1 200 ? 6.936 13.475 -5.561 1.00 96.31 200 ARG A N 1
ATOM 1464 C CA . ARG A 1 200 ? 6.452 14.752 -5.055 1.00 96.31 200 ARG A CA 1
ATOM 1465 C C . ARG A 1 200 ? 4.992 14.652 -4.653 1.00 96.31 200 ARG A C 1
ATOM 1467 O O . ARG A 1 200 ? 4.173 14.158 -5.418 1.00 96.31 200 ARG A O 1
ATOM 1474 N N . LEU A 1 201 ? 4.679 15.152 -3.460 1.00 97.44 201 LEU A N 1
ATOM 1475 C CA . LEU A 1 201 ? 3.315 15.292 -2.954 1.00 97.44 201 LEU A CA 1
ATOM 1476 C C . LEU A 1 201 ? 2.897 16.762 -3.005 1.00 97.44 201 LEU A C 1
ATOM 1478 O O . LEU A 1 201 ? 3.618 17.630 -2.505 1.00 97.44 201 LEU A O 1
ATOM 1482 N N . SER A 1 202 ? 1.724 17.039 -3.566 1.00 96.25 202 SER A N 1
ATOM 1483 C CA . SER A 1 202 ? 1.104 18.368 -3.571 1.00 96.25 202 SER A CA 1
ATOM 1484 C C . SER A 1 202 ? -0.427 18.263 -3.532 1.00 96.25 202 SER A C 1
ATOM 1486 O O . SER A 1 202 ? -0.976 17.170 -3.629 1.00 96.25 202 SER A O 1
ATOM 1488 N N . GLY A 1 203 ? -1.137 19.381 -3.368 1.00 94.56 203 GLY A N 1
ATOM 1489 C CA . GLY A 1 203 ? -2.604 19.424 -3.454 1.00 94.56 203 GLY A CA 1
ATOM 1490 C C . GLY A 1 203 ? -3.321 19.798 -2.154 1.00 94.56 203 GLY A C 1
ATOM 1491 O O . GLY A 1 203 ? -2.708 19.979 -1.103 1.00 94.56 203 GLY A O 1
ATOM 1492 N N . SER A 1 204 ? -4.647 19.942 -2.245 1.00 91.81 204 SER A N 1
ATOM 1493 C CA . SER A 1 204 ? -5.523 20.447 -1.172 1.00 91.81 204 SER A CA 1
ATOM 1494 C C . SER A 1 204 ? -5.672 19.502 0.024 1.00 91.81 204 SER A C 1
ATOM 1496 O O . SER A 1 204 ? -6.079 19.924 1.108 1.00 91.81 204 SER A O 1
ATOM 1498 N N . GLY A 1 205 ? -5.341 18.223 -0.161 1.00 92.50 205 GLY A N 1
ATOM 1499 C CA . GLY A 1 205 ? -5.294 17.226 0.903 1.00 92.50 205 GLY A CA 1
ATOM 1500 C C . GLY A 1 205 ? -4.155 17.452 1.891 1.00 92.50 205 GLY A C 1
ATOM 1501 O O . GLY A 1 205 ? -4.224 16.933 2.998 1.00 92.50 205 GLY A O 1
ATOM 1502 N N . LEU A 1 206 ? -3.141 18.248 1.545 1.00 94.38 206 LEU A N 1
ATOM 1503 C CA . LEU A 1 206 ? -2.061 18.625 2.453 1.00 94.38 206 LEU A CA 1
ATOM 1504 C C . LEU A 1 206 ? -2.426 19.929 3.172 1.00 94.38 206 LEU A C 1
ATOM 1506 O O . LEU A 1 206 ? -2.854 20.894 2.545 1.00 94.38 206 LEU A O 1
ATOM 1510 N N . THR A 1 207 ? -2.229 19.997 4.490 1.00 87.88 207 THR A N 1
ATOM 1511 C CA . THR A 1 207 ? -2.517 21.228 5.259 1.00 87.88 207 THR A CA 1
ATOM 1512 C C . THR A 1 207 ? -1.429 22.291 5.134 1.00 87.88 207 THR A C 1
ATOM 1514 O O . THR A 1 207 ? -1.611 23.425 5.576 1.00 87.88 207 THR A O 1
ATOM 1517 N N . ARG A 1 208 ? -0.281 21.932 4.556 1.00 83.06 208 ARG A N 1
ATOM 1518 C CA . ARG A 1 208 ? 0.857 22.828 4.348 1.00 83.06 208 ARG A CA 1
ATOM 1519 C C . ARG A 1 208 ? 0.944 23.284 2.902 1.00 83.06 208 ARG A C 1
ATOM 1521 O O . ARG A 1 208 ? 0.609 22.538 1.988 1.00 83.06 208 ARG A O 1
ATOM 1528 N N . SER A 1 209 ? 1.433 24.505 2.715 1.00 76.19 209 SER A N 1
ATOM 1529 C CA . SER A 1 209 ? 1.721 25.052 1.395 1.00 76.19 209 SER A CA 1
ATOM 1530 C C . SER A 1 209 ? 3.003 24.454 0.810 1.00 76.19 209 SER A C 1
ATOM 1532 O O . SER A 1 209 ? 3.941 24.113 1.532 1.00 76.19 209 SER A O 1
ATOM 1534 N N . GLY A 1 210 ? 3.043 24.367 -0.519 1.00 82.69 210 GLY A N 1
ATOM 1535 C CA . GLY A 1 210 ? 4.201 23.883 -1.262 1.00 82.69 210 GLY A CA 1
ATOM 1536 C C . GLY A 1 210 ? 4.208 22.374 -1.488 1.00 82.69 210 GLY A C 1
ATOM 1537 O O . GLY A 1 210 ? 3.437 21.616 -0.899 1.00 82.69 210 GLY A O 1
ATOM 1538 N N . ALA A 1 211 ? 5.080 21.958 -2.399 1.00 89.19 211 ALA A N 1
ATOM 1539 C CA . ALA A 1 211 ? 5.261 20.561 -2.741 1.00 89.19 211 ALA A CA 1
ATOM 1540 C C . ALA A 1 211 ? 6.350 19.922 -1.871 1.00 89.19 211 ALA A C 1
ATOM 1542 O O . ALA A 1 211 ? 7.285 20.589 -1.426 1.00 89.19 211 ALA A O 1
ATOM 1543 N N . LEU A 1 212 ? 6.217 18.624 -1.623 1.00 93.69 212 LEU A N 1
ATOM 1544 C CA . LEU A 1 212 ? 7.099 17.864 -0.743 1.00 93.69 212 LEU A CA 1
ATOM 1545 C C . LEU A 1 212 ? 7.761 16.764 -1.546 1.00 93.69 212 LEU A C 1
ATOM 1547 O O . LEU A 1 212 ? 7.063 15.901 -2.070 1.00 93.69 212 LEU A O 1
ATOM 1551 N N . GLU A 1 213 ? 9.083 16.796 -1.630 1.00 94.81 213 GLU A N 1
ATOM 1552 C CA . GLU A 1 213 ? 9.849 15.864 -2.450 1.00 94.81 213 GLU A CA 1
ATOM 1553 C C . GLU A 1 213 ? 10.540 14.803 -1.594 1.00 94.81 213 GLU A C 1
ATOM 1555 O O . GLU A 1 213 ? 11.080 15.086 -0.523 1.00 94.81 213 GLU A O 1
ATOM 1560 N N . PHE A 1 214 ? 10.539 13.573 -2.095 1.00 94.19 214 PHE A N 1
ATOM 1561 C CA . PHE A 1 214 ? 11.091 12.396 -1.442 1.00 94.19 214 PHE A CA 1
ATOM 1562 C C . PHE A 1 214 ? 11.887 11.580 -2.452 1.00 94.19 214 PHE A C 1
ATOM 1564 O O . PHE A 1 214 ? 11.483 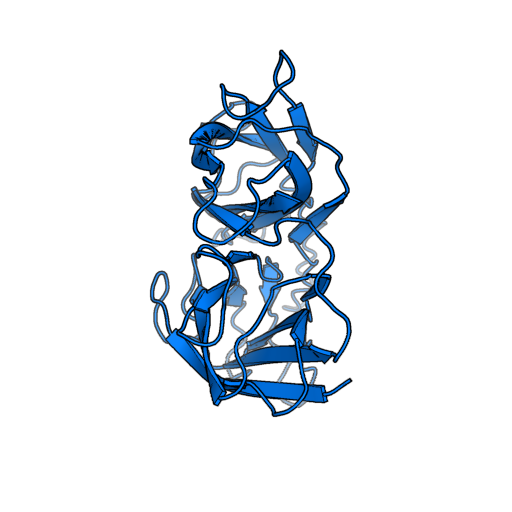11.429 -3.600 1.00 94.19 214 PHE A O 1
ATOM 1571 N N . LEU A 1 215 ? 13.015 11.020 -2.024 1.00 90.25 215 LEU A N 1
ATOM 1572 C CA . LEU A 1 215 ? 13.817 10.131 -2.866 1.00 90.25 215 LEU A CA 1
ATOM 1573 C C . LEU A 1 215 ? 13.219 8.723 -2.859 1.00 90.25 215 LEU A C 1
ATOM 1575 O O . LEU A 1 215 ? 13.062 8.154 -1.778 1.00 90.25 215 LEU A O 1
ATOM 1579 N N . ALA A 1 216 ? 12.972 8.129 -4.021 1.00 85.44 216 ALA A N 1
ATOM 1580 C CA . ALA A 1 216 ? 12.658 6.708 -4.135 1.00 85.44 216 ALA A CA 1
ATOM 1581 C C . ALA A 1 216 ? 13.867 5.834 -3.740 1.00 85.44 216 ALA A C 1
ATOM 1583 O O . ALA A 1 216 ? 14.953 6.339 -3.416 1.00 85.44 216 ALA A O 1
ATOM 1584 N N . ALA A 1 217 ? 13.682 4.512 -3.720 1.00 76.12 217 ALA A N 1
ATOM 1585 C CA . ALA A 1 217 ? 14.828 3.612 -3.781 1.00 76.12 217 ALA A CA 1
ATOM 1586 C C . ALA A 1 217 ? 15.552 3.839 -5.116 1.00 76.12 217 ALA A C 1
ATOM 1588 O O . ALA A 1 217 ? 14.909 3.968 -6.155 1.00 76.12 217 ALA A O 1
ATOM 1589 N N . SER A 1 218 ? 16.880 3.923 -5.083 1.00 63.66 218 SER A N 1
ATOM 1590 C CA . SER A 1 218 ? 17.683 3.890 -6.303 1.00 63.66 218 SER A CA 1
ATOM 1591 C C . SER A 1 218 ? 17.937 2.440 -6.682 1.00 63.66 218 SER A C 1
ATOM 1593 O O . SER A 1 218 ? 18.375 1.669 -5.823 1.00 63.66 218 SER A O 1
ATOM 1595 N N . ALA A 1 219 ? 17.751 2.087 -7.951 1.00 58.56 219 ALA A N 1
ATOM 1596 C CA . ALA A 1 219 ? 18.285 0.833 -8.462 1.00 58.56 219 ALA A CA 1
ATOM 1597 C C . ALA A 1 219 ? 19.824 0.915 -8.436 1.00 58.56 219 ALA A C 1
ATOM 1599 O O . ALA A 1 219 ? 20.427 1.789 -9.061 1.00 58.56 219 ALA A O 1
ATOM 1600 N N . GLY A 1 220 ? 20.460 0.081 -7.609 1.00 42.75 220 GLY A N 1
ATOM 1601 C CA . GLY A 1 220 ? 21.914 0.030 -7.459 1.00 42.75 220 GLY A CA 1
ATOM 1602 C C . GLY A 1 220 ? 22.531 -1.031 -8.368 1.00 42.75 220 GLY A C 1
ATOM 1603 O O . GLY A 1 220 ? 22.067 -2.163 -8.348 1.00 42.75 220 GLY A O 1
ATOM 1604 N N . ASN A 1 221 ? 23.565 -0.631 -9.123 1.00 41.56 221 ASN A N 1
ATOM 1605 C CA . ASN A 1 221 ? 24.456 -1.413 -9.998 1.00 41.56 221 ASN A CA 1
ATOM 1606 C C . ASN A 1 221 ? 24.058 -2.875 -10.265 1.00 41.56 221 ASN A C 1
ATOM 1608 O O . ASN A 1 221 ? 24.341 -3.775 -9.474 1.00 41.56 221 ASN A O 1
ATOM 1612 N N . GLU A 1 222 ? 23.540 -3.102 -11.465 1.00 43.50 222 GLU A N 1
ATOM 1613 C CA . GLU A 1 222 ? 23.535 -4.409 -12.107 1.00 43.50 222 GLU A CA 1
ATOM 1614 C C . GLU A 1 222 ? 24.982 -4.797 -12.463 1.00 43.50 222 GLU A C 1
ATOM 1616 O O . GLU A 1 222 ? 25.676 -4.065 -13.172 1.00 43.50 222 GLU A O 1
ATOM 1621 N N . ILE A 1 223 ? 25.459 -5.943 -11.972 1.00 38.66 223 ILE A N 1
ATOM 1622 C CA . ILE A 1 223 ? 26.669 -6.582 -12.496 1.00 38.66 223 ILE A CA 1
ATOM 1623 C C . ILE A 1 223 ? 26.235 -7.920 -13.084 1.00 38.66 223 ILE A C 1
ATOM 1625 O O . ILE A 1 223 ? 26.137 -8.916 -12.372 1.00 38.66 223 ILE A O 1
ATOM 1629 N N . VAL A 1 224 ? 25.981 -7.946 -14.394 1.00 40.81 224 VAL A N 1
ATOM 1630 C CA . VAL A 1 224 ? 25.869 -9.206 -15.135 1.00 40.81 224 VAL A CA 1
ATOM 1631 C C . VAL A 1 224 ? 27.283 -9.729 -15.373 1.00 40.81 224 VAL A C 1
ATOM 1633 O O . VAL A 1 224 ? 27.888 -9.505 -16.417 1.00 40.81 224 VAL A O 1
ATOM 1636 N N . THR A 1 225 ? 27.827 -10.423 -14.383 1.00 37.59 225 THR A N 1
ATOM 1637 C CA . THR A 1 225 ? 28.889 -11.406 -14.619 1.00 37.59 225 THR A CA 1
ATOM 1638 C C . THR A 1 225 ? 28.292 -12.772 -14.313 1.00 37.59 225 THR A C 1
ATOM 1640 O O . THR A 1 225 ? 27.821 -13.007 -13.206 1.00 37.59 225 THR A O 1
ATOM 1643 N N . ASP A 1 226 ? 28.256 -13.636 -15.327 1.00 38.03 226 ASP A N 1
ATOM 1644 C CA . ASP A 1 226 ? 27.877 -15.054 -15.240 1.00 38.03 226 ASP A CA 1
ATOM 1645 C C . ASP A 1 226 ? 26.404 -15.382 -14.920 1.00 38.03 226 ASP A C 1
ATOM 1647 O O . ASP A 1 226 ? 26.104 -16.412 -14.320 1.00 38.03 226 ASP A O 1
ATOM 1651 N N . GLY A 1 227 ? 25.455 -14.555 -15.373 1.00 38.78 227 GLY A N 1
ATOM 1652 C CA . GLY A 1 227 ? 24.025 -14.911 -15.345 1.00 38.78 227 GLY A CA 1
ATOM 1653 C C . GLY A 1 227 ? 23.371 -14.867 -13.961 1.00 38.78 227 GLY A C 1
ATOM 1654 O O . GLY A 1 227 ? 22.251 -15.345 -13.803 1.00 38.78 227 GLY A O 1
ATOM 1655 N N . VAL A 1 228 ? 24.039 -14.276 -12.966 1.00 37.28 228 VAL A N 1
ATOM 1656 C CA . VAL A 1 228 ? 23.488 -14.080 -11.623 1.00 37.28 228 VAL A CA 1
ATOM 1657 C C . VAL A 1 228 ? 23.018 -12.637 -11.474 1.00 37.28 228 VAL A C 1
ATOM 1659 O O . VAL A 1 228 ? 23.823 -11.717 -11.350 1.00 37.28 228 VAL A O 1
ATOM 1662 N N . LEU A 1 229 ? 21.700 -12.438 -11.456 1.00 43.91 229 LEU A N 1
ATOM 1663 C CA . LEU A 1 229 ? 21.103 -11.180 -11.014 1.00 43.91 229 LEU A CA 1
ATOM 1664 C C . LEU A 1 229 ? 21.083 -11.136 -9.484 1.00 43.91 229 LEU A C 1
ATOM 1666 O O . LEU A 1 229 ? 20.551 -12.038 -8.837 1.00 43.91 229 LEU A O 1
ATOM 1670 N N . VAL A 1 230 ? 21.656 -10.085 -8.900 1.00 43.72 230 VAL A N 1
ATOM 1671 C CA . VAL A 1 230 ? 21.527 -9.775 -7.471 1.00 43.72 230 VAL A CA 1
ATOM 1672 C C . VAL A 1 230 ? 20.578 -8.592 -7.359 1.00 43.72 230 VAL A C 1
ATOM 1674 O O . VAL A 1 230 ? 20.939 -7.468 -7.701 1.00 43.72 230 VAL A O 1
ATOM 1677 N N . TYR A 1 231 ? 19.345 -8.843 -6.926 1.00 52.78 231 TYR A N 1
ATOM 1678 C CA . TYR A 1 231 ? 18.346 -7.789 -6.804 1.00 52.78 231 TYR A CA 1
ATOM 1679 C C . TYR A 1 231 ? 18.467 -7.042 -5.477 1.00 52.78 231 TYR A C 1
ATOM 1681 O O . TYR A 1 231 ? 18.649 -7.631 -4.411 1.00 52.78 231 TYR A O 1
ATOM 1689 N N . SER A 1 232 ? 18.343 -5.720 -5.566 1.00 56.91 232 SER A N 1
ATOM 1690 C CA . SER A 1 232 ? 18.177 -4.819 -4.431 1.00 56.91 232 SER A CA 1
ATOM 1691 C C . SER A 1 232 ? 16.684 -4.621 -4.159 1.00 56.91 232 SER A C 1
ATOM 1693 O O . SER A 1 232 ? 15.879 -4.588 -5.085 1.00 56.91 232 SER A O 1
ATOM 1695 N N . ASN A 1 233 ? 16.300 -4.503 -2.886 1.00 68.25 233 ASN A N 1
ATOM 1696 C CA . ASN A 1 233 ? 14.955 -4.074 -2.507 1.00 68.25 233 ASN A CA 1
ATOM 1697 C C . ASN A 1 233 ? 14.721 -2.653 -3.055 1.00 68.25 233 ASN A C 1
ATOM 1699 O O . ASN A 1 233 ? 15.405 -1.716 -2.635 1.00 68.25 233 ASN A O 1
ATOM 1703 N N . LEU A 1 234 ? 13.783 -2.508 -3.997 1.00 81.88 234 LEU A N 1
ATOM 1704 C CA . LEU A 1 234 ? 13.445 -1.236 -4.643 1.00 81.88 234 LEU A CA 1
ATOM 1705 C C . LEU A 1 234 ? 12.200 -0.573 -4.037 1.00 81.88 234 LEU A C 1
ATOM 1707 O O . LEU A 1 234 ? 11.620 0.343 -4.625 1.00 81.88 234 LEU A O 1
ATOM 1711 N N . THR A 1 235 ? 11.816 -0.993 -2.832 1.00 88.00 235 THR A N 1
ATOM 1712 C CA . THR A 1 235 ? 10.826 -0.312 -2.001 1.00 88.00 235 THR A CA 1
ATOM 1713 C C . THR A 1 235 ? 11.518 0.498 -0.909 1.00 88.00 235 THR A C 1
ATOM 1715 O O . THR A 1 235 ? 12.370 0.007 -0.169 1.00 88.00 235 THR A O 1
ATOM 1718 N N . LYS A 1 236 ? 11.117 1.761 -0.753 1.00 90.75 236 LYS A N 1
ATOM 1719 C CA . LYS A 1 236 ? 11.622 2.661 0.286 1.00 90.75 236 LYS A CA 1
ATOM 1720 C C . LYS A 1 236 ? 10.493 3.242 1.116 1.00 90.75 236 LYS A C 1
ATOM 1722 O O . LYS A 1 236 ? 9.538 3.798 0.582 1.00 90.75 236 LYS A O 1
ATOM 1727 N N . LYS A 1 237 ? 10.651 3.166 2.437 1.00 93.19 237 LYS A N 1
ATOM 1728 C CA . LYS A 1 237 ? 9.742 3.762 3.419 1.00 93.19 237 LYS A CA 1
ATOM 1729 C C . LYS A 1 237 ? 10.320 5.062 3.961 1.00 93.19 237 LYS A C 1
ATOM 1731 O O . LYS A 1 237 ? 11.463 5.104 4.415 1.00 93.19 237 LYS A O 1
ATOM 1736 N N . HIS A 1 238 ? 9.511 6.109 3.960 1.00 95.12 238 HIS A N 1
ATOM 1737 C CA . HIS A 1 238 ? 9.809 7.404 4.555 1.00 95.12 238 HIS A CA 1
ATOM 1738 C C . HIS A 1 238 ? 8.871 7.630 5.727 1.00 95.12 238 HIS A C 1
ATOM 1740 O O . HIS A 1 238 ? 7.682 7.871 5.530 1.00 95.12 238 HIS A O 1
ATOM 1746 N N . LYS A 1 239 ? 9.408 7.603 6.949 1.00 95.44 239 LYS A N 1
ATOM 1747 C CA . LYS A 1 239 ? 8.664 8.058 8.126 1.00 95.44 239 LYS A CA 1
ATOM 1748 C C . LYS A 1 239 ? 8.505 9.569 8.042 1.00 95.44 239 LYS A C 1
ATOM 1750 O O . LYS A 1 239 ? 9.491 10.301 7.972 1.00 95.44 239 LYS A O 1
ATOM 1755 N N . VAL A 1 240 ? 7.265 10.030 8.032 1.00 94.75 240 VAL A N 1
ATOM 1756 C CA . VAL A 1 240 ? 6.913 11.432 7.818 1.00 94.75 240 VAL A CA 1
ATOM 1757 C C . VAL A 1 240 ? 5.873 11.877 8.838 1.00 94.75 240 VAL A C 1
ATOM 1759 O O . VAL A 1 240 ? 5.261 11.078 9.533 1.00 94.75 240 VAL A O 1
ATOM 1762 N N . ASN A 1 241 ? 5.691 13.185 8.964 1.00 94.69 241 ASN A N 1
ATOM 1763 C CA . ASN A 1 241 ? 4.635 13.764 9.783 1.00 94.69 241 ASN A CA 1
ATOM 1764 C C . ASN A 1 241 ? 3.994 14.888 8.973 1.00 94.69 241 ASN A C 1
ATOM 1766 O O . ASN A 1 241 ? 4.403 16.046 9.066 1.00 94.69 241 ASN A O 1
ATOM 1770 N N . ILE A 1 242 ? 3.077 14.513 8.081 1.00 94.62 242 ILE A N 1
ATOM 1771 C CA . ILE A 1 242 ? 2.469 15.423 7.106 1.00 94.62 242 ILE A CA 1
ATOM 1772 C C . ILE A 1 242 ? 1.003 15.606 7.471 1.00 94.62 242 ILE A C 1
ATOM 1774 O O . ILE A 1 242 ? 0.234 14.685 7.221 1.00 94.62 242 ILE A O 1
ATOM 1778 N N . PRO A 1 243 ? 0.582 16.737 8.049 1.00 94.81 243 PRO A N 1
ATOM 1779 C CA . PRO A 1 243 ? -0.823 16.899 8.378 1.00 94.81 243 PRO A CA 1
ATOM 1780 C C . PRO A 1 243 ? -1.684 16.992 7.106 1.00 94.81 243 PRO A C 1
ATOM 1782 O O . PRO A 1 243 ? -1.243 17.522 6.078 1.00 94.81 243 PRO A O 1
ATOM 1785 N N . VAL A 1 244 ? -2.896 16.434 7.173 1.00 93.81 244 VAL A N 1
ATOM 1786 C CA . VAL A 1 244 ? -3.810 16.307 6.026 1.00 93.81 244 VAL A CA 1
ATOM 1787 C C . VAL A 1 244 ? -5.218 16.807 6.328 1.00 93.81 244 VAL A C 1
ATOM 1789 O O . VAL A 1 244 ? -5.641 16.870 7.479 1.00 93.81 244 VAL A O 1
ATOM 1792 N N . ASN A 1 245 ? -5.944 17.149 5.266 1.00 91.31 245 ASN A N 1
ATOM 1793 C CA . ASN A 1 245 ? -7.364 17.475 5.297 1.00 91.31 245 ASN A CA 1
ATOM 1794 C C . ASN A 1 245 ? -8.167 16.295 4.741 1.00 91.31 245 ASN A C 1
ATOM 1796 O O . ASN A 1 245 ? -8.056 15.976 3.556 1.00 91.31 245 ASN A O 1
ATOM 1800 N N . ALA A 1 246 ? -9.003 15.675 5.576 1.00 89.06 246 ALA A N 1
ATOM 1801 C CA . ALA A 1 246 ? -9.901 14.603 5.154 1.00 89.06 246 ALA A CA 1
ATOM 1802 C C . ALA A 1 246 ? -10.787 15.036 3.971 1.00 89.06 246 ALA A C 1
ATOM 1804 O O . ALA A 1 246 ? -11.381 16.115 3.975 1.00 89.06 246 ALA A O 1
ATOM 1805 N N . GLY A 1 247 ? -10.876 14.191 2.945 1.00 89.50 247 GLY A N 1
ATOM 1806 C CA . GLY A 1 247 ? -11.586 14.473 1.699 1.00 89.50 247 GLY A CA 1
ATOM 1807 C C . GLY A 1 247 ? -10.865 15.402 0.718 1.00 89.50 247 GLY A C 1
ATOM 1808 O O . GLY A 1 247 ? -11.405 15.632 -0.362 1.00 89.50 247 GLY A O 1
ATOM 1809 N N . GLY A 1 248 ? -9.696 15.949 1.067 1.00 92.31 248 GLY A N 1
ATOM 1810 C CA . GLY A 1 248 ? -8.854 16.696 0.134 1.00 92.31 248 GLY A CA 1
ATOM 1811 C C . GLY A 1 248 ? -8.078 15.770 -0.807 1.00 92.31 248 GLY A C 1
ATOM 1812 O O . GLY A 1 248 ? -7.913 14.582 -0.534 1.00 92.31 248 GLY A O 1
ATOM 1813 N N . GLN A 1 249 ? -7.591 16.315 -1.922 1.00 95.19 249 GLN A N 1
ATOM 1814 C CA . GLN A 1 249 ? -6.858 15.548 -2.933 1.00 95.19 249 GLN A CA 1
ATOM 1815 C C . GLN A 1 249 ? -5.354 15.763 -2.806 1.00 95.19 249 GLN A C 1
ATOM 1817 O O . GLN A 1 249 ? -4.893 16.895 -2.632 1.00 95.19 249 GLN A O 1
ATOM 1822 N N . ILE A 1 250 ? -4.596 14.678 -2.916 1.00 96.81 250 ILE A N 1
ATOM 1823 C CA . ILE A 1 250 ? -3.138 14.694 -2.970 1.00 96.81 250 ILE A CA 1
ATOM 1824 C C . ILE A 1 250 ? -2.728 14.205 -4.354 1.00 96.81 250 ILE A C 1
ATOM 1826 O O . ILE A 1 250 ? -2.970 13.053 -4.712 1.00 96.81 250 ILE A O 1
ATOM 1830 N N . LEU A 1 251 ? -2.111 15.098 -5.119 1.00 97.38 251 LEU A N 1
ATOM 1831 C CA . LEU A 1 251 ? -1.433 14.775 -6.361 1.00 97.38 251 LEU A CA 1
ATOM 1832 C C . LEU A 1 251 ? -0.058 14.193 -6.025 1.00 97.38 251 LEU A C 1
ATOM 1834 O O . LEU A 1 251 ? 0.712 14.794 -5.266 1.00 97.38 251 LEU A O 1
ATOM 1838 N N . ILE A 1 252 ? 0.233 13.036 -6.609 1.00 97.81 252 ILE A N 1
ATOM 1839 C CA . ILE A 1 252 ? 1.504 12.338 -6.486 1.00 97.81 252 ILE A CA 1
ATOM 1840 C C . ILE A 1 252 ? 2.172 12.317 -7.857 1.00 97.81 252 ILE A C 1
ATOM 1842 O O . ILE A 1 252 ? 1.603 11.837 -8.839 1.00 97.81 252 ILE A O 1
ATOM 1846 N N . GLU A 1 253 ? 3.388 12.840 -7.922 1.00 96.69 253 GLU A N 1
ATOM 1847 C CA . GLU A 1 253 ? 4.174 12.944 -9.151 1.00 96.69 253 GLU A CA 1
ATOM 1848 C C . GLU A 1 253 ? 5.518 12.243 -8.990 1.00 96.69 253 GLU A C 1
ATOM 1850 O O . GLU A 1 253 ? 6.045 12.158 -7.883 1.00 96.69 253 GLU A O 1
ATOM 1855 N N . GLN A 1 254 ? 6.085 11.785 -10.099 1.00 93.88 254 GLN A N 1
ATOM 1856 C CA . GLN A 1 254 ? 7.419 11.210 -10.196 1.00 93.88 254 GLN A CA 1
ATOM 1857 C C . GLN A 1 254 ? 8.344 12.113 -11.013 1.00 93.88 254 GLN A C 1
ATOM 1859 O O . GLN A 1 254 ? 7.887 12.861 -11.876 1.00 93.88 254 GLN A O 1
ATOM 1864 N N . ARG A 1 255 ? 9.647 11.998 -10.766 1.00 91.44 255 ARG A N 1
ATOM 1865 C CA . ARG A 1 255 ? 10.714 12.487 -11.643 1.00 91.44 255 ARG A CA 1
ATOM 1866 C C . ARG A 1 255 ? 11.844 11.472 -11.652 1.00 91.44 255 ARG A C 1
ATOM 1868 O O . ARG A 1 255 ? 12.365 11.150 -10.586 1.00 91.44 255 ARG A O 1
ATOM 1875 N N . VAL A 1 256 ? 12.246 11.012 -12.831 1.00 86.12 256 VAL A N 1
ATOM 1876 C CA . VAL A 1 256 ? 13.465 10.212 -13.001 1.00 86.12 256 VAL A CA 1
ATOM 1877 C C . VAL A 1 256 ? 14.652 11.170 -13.130 1.00 86.12 256 VAL A C 1
ATOM 1879 O O . VAL A 1 256 ? 14.645 12.059 -13.977 1.00 86.12 256 VAL A O 1
ATOM 1882 N N . ASP A 1 257 ? 15.635 11.037 -12.242 1.00 79.31 257 ASP A N 1
ATOM 1883 C CA . ASP A 1 257 ? 16.802 11.922 -12.145 1.00 79.31 257 ASP A CA 1
ATOM 1884 C C . ASP A 1 257 ? 17.917 11.522 -13.129 1.00 79.31 257 ASP A C 1
ATOM 1886 O O . ASP A 1 257 ? 18.589 12.385 -13.685 1.00 79.31 257 ASP A O 1
ATOM 1890 N N . VAL A 1 258 ? 18.167 10.220 -13.309 1.00 69.81 258 VAL A N 1
ATOM 1891 C CA . VAL A 1 258 ? 19.296 9.686 -14.094 1.00 69.81 258 VAL A CA 1
ATOM 1892 C C . VAL A 1 258 ? 18.884 8.362 -14.737 1.00 69.81 258 VAL A C 1
ATOM 1894 O O . VAL A 1 258 ? 18.116 7.623 -14.128 1.00 69.81 258 VAL A O 1
ATOM 1897 N N . GLU A 1 259 ? 19.412 8.091 -15.940 1.00 66.81 259 GLU A N 1
ATOM 1898 C CA . GLU A 1 259 ? 19.258 6.835 -16.697 1.00 66.81 259 GLU A CA 1
ATOM 1899 C C . GLU A 1 259 ? 17.801 6.365 -16.798 1.00 66.81 259 GLU A C 1
ATOM 1901 O O . GLU A 1 259 ? 17.303 5.567 -16.008 1.00 66.81 259 GLU A O 1
ATOM 1906 N N . THR A 1 260 ? 17.103 6.886 -17.809 1.00 66.00 260 THR A N 1
ATOM 1907 C CA . THR A 1 260 ? 15.709 6.537 -18.079 1.00 66.00 260 THR A CA 1
ATOM 1908 C C . THR A 1 260 ? 15.601 5.076 -18.492 1.00 66.00 260 THR A C 1
ATOM 1910 O O . THR A 1 260 ? 16.226 4.686 -19.487 1.00 66.00 260 THR A O 1
ATOM 1913 N N . PRO A 1 261 ? 14.798 4.270 -17.788 1.00 70.19 261 PRO A N 1
ATOM 1914 C CA . PRO A 1 261 ? 14.522 2.926 -18.242 1.00 70.19 261 PRO A CA 1
ATOM 1915 C C . PRO A 1 261 ? 13.642 2.982 -19.496 1.00 70.19 261 PRO A C 1
ATOM 1917 O O . PRO A 1 261 ? 13.021 4.000 -19.813 1.00 70.19 261 PRO A O 1
ATOM 1920 N N . THR A 1 262 ? 13.615 1.879 -20.240 1.00 70.88 262 THR A N 1
ATOM 1921 C CA . THR A 1 262 ? 12.773 1.775 -21.445 1.00 70.88 262 THR A CA 1
ATOM 1922 C C . THR A 1 262 ? 11.290 1.641 -21.107 1.00 70.88 262 THR A C 1
ATOM 1924 O O . THR A 1 262 ? 10.448 2.070 -21.892 1.00 70.88 262 THR A O 1
ATOM 1927 N N . ALA A 1 263 ? 10.991 1.087 -19.934 1.00 77.19 263 ALA A N 1
ATOM 1928 C CA . ALA A 1 263 ? 9.674 0.978 -19.327 1.00 77.19 263 ALA A CA 1
ATOM 1929 C C . ALA A 1 263 ? 9.847 0.662 -17.825 1.00 77.19 263 ALA A C 1
ATOM 1931 O O . ALA A 1 263 ? 10.970 0.621 -17.314 1.00 77.19 263 ALA A O 1
ATOM 1932 N N . GLY A 1 264 ? 8.752 0.501 -17.096 1.00 81.88 264 GLY A N 1
ATOM 1933 C CA . GLY A 1 264 ? 8.764 0.153 -15.680 1.00 81.88 264 GLY A CA 1
ATOM 1934 C C . GLY A 1 264 ? 7.471 0.549 -15.004 1.00 81.88 264 GLY A C 1
ATOM 1935 O O . GLY A 1 264 ? 6.648 1.256 -15.587 1.00 81.88 264 GLY A O 1
ATOM 1936 N N . THR A 1 265 ? 7.358 0.199 -13.731 1.00 88.12 265 THR A N 1
ATOM 1937 C CA . THR A 1 265 ? 6.258 0.615 -12.864 1.00 88.12 265 THR A CA 1
ATOM 1938 C C . THR A 1 265 ? 6.802 1.364 -11.657 1.00 88.12 265 THR A C 1
ATOM 1940 O O . THR A 1 265 ? 7.790 0.966 -11.035 1.00 88.12 265 THR A O 1
ATOM 1943 N N . ILE A 1 266 ? 6.145 2.462 -11.294 1.00 90.81 266 ILE A N 1
ATOM 1944 C CA . ILE A 1 266 ? 6.345 3.149 -10.021 1.00 90.81 266 ILE A CA 1
ATOM 1945 C C . ILE A 1 266 ? 5.030 3.171 -9.256 1.00 90.81 266 ILE A C 1
ATOM 1947 O O . ILE A 1 266 ? 3.972 3.411 -9.828 1.00 90.81 266 ILE A O 1
ATOM 1951 N N . ALA A 1 267 ? 5.102 2.962 -7.947 1.00 94.56 267 ALA A N 1
ATOM 1952 C CA . ALA A 1 267 ? 3.958 3.094 -7.063 1.00 94.56 267 ALA A CA 1
ATOM 1953 C C . ALA A 1 267 ? 4.317 3.920 -5.831 1.00 94.56 267 ALA A C 1
ATOM 1955 O O . ALA A 1 267 ? 5.444 3.877 -5.327 1.00 94.56 267 ALA A O 1
ATOM 1956 N N . ALA A 1 268 ? 3.332 4.645 -5.315 1.00 96.38 268 ALA A N 1
ATOM 1957 C CA . ALA A 1 268 ? 3.430 5.378 -4.065 1.00 96.38 268 ALA A CA 1
ATOM 1958 C C . ALA A 1 268 ? 2.261 5.009 -3.149 1.00 96.38 268 ALA A C 1
ATOM 1960 O O . ALA A 1 268 ? 1.103 5.108 -3.546 1.00 96.38 268 ALA A O 1
ATOM 1961 N N . GLY A 1 269 ? 2.574 4.610 -1.918 1.00 96.38 269 GLY A N 1
ATOM 1962 C CA . GLY A 1 269 ? 1.614 4.322 -0.857 1.00 96.38 269 GLY A CA 1
ATOM 1963 C C . GLY A 1 269 ? 1.652 5.377 0.242 1.00 96.38 269 GLY A C 1
ATOM 1964 O O . GLY A 1 269 ? 2.729 5.744 0.714 1.00 96.38 269 GLY A O 1
ATOM 1965 N N . LEU A 1 270 ? 0.486 5.842 0.681 1.00 96.50 270 LEU A N 1
ATOM 1966 C CA . LEU A 1 270 ? 0.326 6.739 1.824 1.00 96.50 270 LEU A CA 1
ATOM 1967 C C . LEU A 1 270 ? -0.313 5.979 2.983 1.00 96.50 270 LEU A C 1
ATOM 1969 O O . LEU A 1 270 ? -1.407 5.439 2.836 1.00 96.50 270 LEU A O 1
ATOM 1973 N N . LEU A 1 271 ? 0.355 5.964 4.137 1.00 94.94 271 LEU A N 1
ATOM 1974 C CA . LEU A 1 271 ? -0.188 5.419 5.380 1.00 94.94 271 LEU A CA 1
ATOM 1975 C C . LEU A 1 271 ? -0.586 6.565 6.304 1.00 94.94 271 LEU A C 1
ATOM 1977 O O . LEU A 1 271 ? 0.237 7.436 6.621 1.00 94.94 271 LEU A O 1
ATOM 1981 N N . TYR A 1 272 ? -1.839 6.541 6.747 1.00 92.50 272 TYR A N 1
ATOM 1982 C CA . TYR A 1 272 ? -2.429 7.594 7.560 1.00 92.50 272 TYR A CA 1
ATOM 1983 C C . TYR A 1 272 ? -2.317 7.323 9.070 1.00 92.50 272 TYR A C 1
ATOM 1985 O O . TYR A 1 272 ? -1.899 6.242 9.502 1.00 92.50 272 TYR A O 1
ATOM 1993 N N . GLU A 1 273 ? -2.601 8.377 9.844 1.00 89.88 273 GLU A N 1
ATOM 1994 C CA . GLU A 1 273 ? -2.790 8.402 11.302 1.00 89.88 273 GLU A CA 1
ATOM 1995 C C . GLU A 1 273 ? -3.852 9.418 11.726 1.00 89.88 273 GLU A C 1
ATOM 1997 O O . GLU A 1 273 ? -3.836 10.554 11.191 1.00 89.88 273 GLU A O 1
#

pLDDT: mean 81.11, std 17.32, range [35.59, 97.81]